Protein AF-0000000069667340 (afdb_homodimer)

Foldseek 3Di:
DPPPADWFWEKEWEAEEPVRPDIDIDIDTGHAQAQQVVVLVVVCVVDVQSDFDFDDDPRATDTQDGSNRGADVVQQWGWWKWKADPVDNPDTDTDPDGSRPHGDDHHIYMYTYTYGDDDDD/DPPPADWFWEKEWEAEEPVRPDIDIDIDTGHAQAQQVVVLVVVCVVDVQSDFDFDDDPRATDTQDGSNRGADVVQQWGWWKWKADPVDNPDTDTDPDGSRPHGDDHHIYMYTYTYGDDDDD

Sequence (242 aa):
MNQVGEKWSVQFSLWVGNSRTVERTLTLNVPANSSFYRIMEFAAGVDNRFKFEYNMRNGKPYIYSISEIQDDPENGMFWFLFKASSSGEGDLELITKSPADVMPSNKQHLIFWYKCGSWNRMNQVGEKWSVQFSLWVGNSRTVERTLTLNVPANSSFYRIMEFAAGVDNRFKFEYNMRNGKPYIYSISEIQDDPENGMFWFLFKASSSGEGDLELITKSPADVMPSNKQHLIFWYKCGSWNR

Secondary structure (DSSP, 8-state):
----S-EEEEEEEEEETTTTSEEEEEEEEEETT--HHHHHHHHHHH-GGG-EEEEEETTEEEEEEETTEE-BGGGTEEEEEEEEETTEEEEEEEE-S-GGG--PPTT-EEEEEEEE-----/----S-EEEEEEEEEETTTTSEEEEEEEEEETT--HHHHHHHHHHH-GGG-EEEEEETTEEEEEEETTEE-BGGGTEEEEEEEEETTEEEEEEEE-S-GGG--PPTT-EEEEEEEE-----

Radius of gyration: 21.34 Å; Cα contacts (8 Å, |Δi|>4): 534; chains: 2; bounding box: 33×70×56 Å

Solvent-accessible surface area (backbone atoms only — not comparable to full-atom values): 13493 Å² total; per-residue (Å²): 128,82,72,84,61,62,67,25,44,33,34,46,31,44,29,35,45,84,81,45,80,42,74,47,76,44,79,40,79,38,60,59,81,40,32,39,41,56,49,43,53,51,43,24,72,75,37,70,67,48,30,66,42,64,49,74,52,98,86,36,59,41,66,46,23,47,51,85,45,59,49,34,77,73,76,28,30,34,63,42,43,28,37,40,41,91,91,34,82,83,46,68,42,81,48,71,66,43,44,72,76,35,65,61,54,71,71,32,37,38,31,40,35,33,26,68,62,81,59,92,126,125,82,74,86,60,64,67,25,44,33,36,47,31,44,30,35,44,84,81,44,80,41,74,47,75,45,80,42,80,38,60,58,82,40,31,40,42,56,48,43,53,53,43,25,72,75,36,70,66,48,30,65,43,66,48,76,52,97,85,34,59,41,66,47,23,48,53,87,46,60,49,34,76,73,76,29,31,35,63,42,42,30,38,41,42,90,92,34,82,82,46,68,42,81,48,73,64,44,43,71,77,34,66,60,54,72,69,33,37,37,31,39,34,33,25,68,61,80,58,89,127

Structure (mmCIF, N/CA/C/O backbone):
data_AF-0000000069667340-model_v1
#
loop_
_entity.id
_entity.type
_entity.pdbx_description
1 polymer 'Uncharacterized protein'
#
loop_
_atom_site.group_PDB
_atom_site.id
_atom_site.type_symbol
_atom_site.label_atom_id
_atom_site.label_alt_id
_atom_site.label_comp_id
_atom_site.label_asym_id
_atom_site.label_entity_id
_atom_site.label_seq_id
_atom_site.pdbx_PDB_ins_code
_atom_site.Cartn_x
_atom_site.Cartn_y
_atom_site.Cartn_z
_atom_site.occupancy
_atom_site.B_iso_or_equiv
_atom_site.auth_seq_id
_atom_site.auth_comp_id
_atom_site.auth_asym_id
_atom_site.auth_atom_id
_atom_site.pdbx_PDB_model_num
ATOM 1 N N . MET A 1 1 ? -0.09 37.344 -8.023 1 32.47 1 MET A N 1
ATOM 2 C CA . MET A 1 1 ? -1.185 37.688 -7.121 1 32.47 1 MET A CA 1
ATOM 3 C C . MET A 1 1 ? -0.855 37.281 -5.688 1 32.47 1 MET A C 1
ATOM 5 O O . MET A 1 1 ? -0.606 36.094 -5.406 1 32.47 1 MET A O 1
ATOM 9 N N . ASN A 1 2 ? -0.146 38.125 -4.961 1 44.12 2 ASN A N 1
ATOM 10 C CA . ASN A 1 2 ? 0.036 37.969 -3.52 1 44.12 2 ASN A CA 1
ATOM 11 C C . ASN A 1 2 ? -1.256 37.562 -2.834 1 44.12 2 ASN A C 1
ATOM 13 O O . ASN A 1 2 ? -2.262 38.25 -2.885 1 44.12 2 ASN A O 1
ATOM 17 N N . GLN A 1 3 ? -1.704 36.312 -3.031 1 47.12 3 GLN A N 1
ATOM 18 C CA . GLN A 1 3 ? -3.012 35.938 -2.51 1 47.12 3 GLN A CA 1
ATOM 19 C C . GLN A 1 3 ? -3.221 36.469 -1.099 1 47.12 3 GLN A C 1
ATOM 21 O O . GLN A 1 3 ? -2.408 36.219 -0.205 1 47.12 3 GLN A O 1
ATOM 26 N N . VAL A 1 4 ? -3.738 37.688 -0.905 1 62.47 4 VAL A N 1
ATOM 27 C CA . VAL A 1 4 ? -4.074 38.562 0.219 1 62.47 4 VAL A CA 1
ATOM 28 C C . VAL A 1 4 ? -4.75 37.75 1.319 1 62.47 4 VAL A C 1
ATOM 30 O O . VAL A 1 4 ? -5.105 38.281 2.371 1 62.47 4 VAL A O 1
ATOM 33 N N . GLY A 1 5 ? -4.977 36.375 1.247 1 78.56 5 GLY A N 1
ATOM 34 C CA . GLY A 1 5 ? -5.688 35.688 2.314 1 78.56 5 GLY A CA 1
ATOM 35 C C . GLY A 1 5 ? -4.793 35.312 3.479 1 78.56 5 GLY A C 1
ATOM 36 O O . GLY A 1 5 ? -3.566 35.406 3.383 1 78.56 5 GLY A O 1
ATOM 37 N N . GLU A 1 6 ? -5.359 35.125 4.645 1 93.62 6 GLU A N 1
ATOM 38 C CA . GLU A 1 6 ? -4.637 34.688 5.836 1 93.62 6 GLU A CA 1
ATOM 39 C C . GLU A 1 6 ? -3.697 33.531 5.527 1 93.62 6 GLU A C 1
ATOM 41 O O . GLU A 1 6 ? -4.047 32.625 4.762 1 93.62 6 GLU A O 1
ATOM 46 N N . LYS A 1 7 ? -2.4 33.75 5.891 1 97.38 7 LYS A N 1
ATOM 47 C CA . LYS A 1 7 ? -1.424 32.688 5.742 1 97.38 7 LYS A CA 1
ATOM 48 C C . LYS A 1 7 ? -1.114 32.031 7.082 1 97.38 7 LYS A C 1
ATOM 50 O O . LYS A 1 7 ? -1.137 32.688 8.125 1 97.38 7 LYS A O 1
ATOM 55 N N . TRP A 1 8 ? -0.951 30.75 7.055 1 97.88 8 TRP A N 1
ATOM 56 C CA . TRP A 1 8 ? -0.518 29.984 8.219 1 97.88 8 TRP A CA 1
ATOM 57 C C . TRP A 1 8 ? 0.845 29.344 7.973 1 97.88 8 TRP A C 1
ATOM 59 O O . TRP A 1 8 ? 1.159 28.953 6.844 1 97.88 8 TRP A O 1
ATOM 69 N N . SER A 1 9 ? 1.634 29.297 9.062 1 97.81 9 SER A N 1
ATOM 70 C CA . SER A 1 9 ? 2.914 28.594 9.039 1 97.81 9 SER A CA 1
ATOM 71 C C . SER A 1 9 ? 2.758 27.141 9.469 1 97.81 9 SER A C 1
ATOM 73 O O . SER A 1 9 ? 2.32 26.875 10.594 1 97.81 9 SER A O 1
ATOM 75 N N . VAL A 1 10 ? 3.076 26.266 8.625 1 97.81 10 VAL A N 1
ATOM 76 C CA . VAL A 1 10 ? 2.971 24.844 8.914 1 97.81 10 VAL A CA 1
ATOM 77 C C . VAL A 1 10 ? 4.32 24.172 8.68 1 97.81 10 VAL A C 1
ATOM 79 O O . VAL A 1 10 ? 5.035 24.5 7.73 1 97.81 10 VAL A O 1
ATOM 82 N N . GLN A 1 11 ? 4.656 23.219 9.562 1 97.69 11 GLN A N 1
ATOM 83 C CA . GLN A 1 11 ? 5.867 22.438 9.375 1 97.69 11 GLN A CA 1
ATOM 84 C C . GLN A 1 11 ? 5.543 21.047 8.828 1 97.69 11 GLN A C 1
ATOM 86 O O . GLN A 1 11 ? 4.594 20.406 9.273 1 97.69 11 GLN A O 1
ATOM 91 N N . PHE A 1 12 ? 6.273 20.703 7.82 1 98.69 12 PHE A N 1
ATOM 92 C CA . PHE A 1 12 ? 6.148 19.391 7.199 1 98.69 12 PHE A CA 1
ATOM 93 C C . PHE A 1 12 ? 7.477 18.641 7.234 1 98.69 12 PHE A C 1
ATOM 95 O O . PHE A 1 12 ? 8.469 19.094 6.656 1 98.69 12 PHE A O 1
ATOM 102 N N . SER A 1 13 ? 7.48 17.438 7.941 1 98.31 13 SER A N 1
ATOM 103 C CA . SER A 1 13 ? 8.711 16.656 8.055 1 98.31 13 SER A CA 1
ATOM 104 C C . SER A 1 13 ? 8.57 15.32 7.344 1 98.31 13 SER A C 1
ATOM 106 O O . SER A 1 13 ? 7.488 14.734 7.301 1 98.31 13 SER A O 1
ATOM 108 N N . LEU A 1 14 ? 9.664 14.875 6.781 1 98.81 14 LEU A N 1
ATOM 109 C CA . LEU A 1 14 ? 9.867 13.508 6.305 1 98.81 14 LEU A CA 1
ATOM 110 C C . LEU A 1 14 ? 10.867 12.773 7.188 1 98.81 14 LEU A C 1
ATOM 112 O O . LEU A 1 14 ? 11.977 13.258 7.422 1 98.81 14 LEU A O 1
ATOM 116 N N . TRP A 1 15 ? 10.445 11.711 7.715 1 98.38 15 TRP A N 1
ATOM 117 C CA . TRP A 1 15 ? 11.328 10.82 8.445 1 98.38 15 TRP A CA 1
ATOM 118 C C . TRP A 1 15 ? 11.453 9.469 7.742 1 98.38 15 TRP A C 1
ATOM 120 O O . TRP A 1 15 ? 10.453 8.914 7.273 1 98.38 15 TRP A O 1
ATOM 130 N N . VAL A 1 16 ? 12.688 9.031 7.613 1 98.38 16 VAL A N 1
ATOM 131 C CA . VAL A 1 16 ? 12.906 7.766 6.914 1 98.38 16 VAL A CA 1
ATOM 132 C C . VAL A 1 16 ? 13.617 6.781 7.832 1 98.38 16 VAL A C 1
ATOM 134 O O . VAL A 1 16 ? 14.664 7.098 8.398 1 98.38 16 VAL A O 1
ATOM 137 N N . GLY A 1 17 ? 13.055 5.586 7.906 1 97.12 17 GLY A N 1
ATOM 138 C CA . GLY A 1 17 ? 13.656 4.523 8.695 1 97.12 17 GLY A CA 1
ATOM 139 C C . GLY A 1 17 ? 13.07 4.41 10.086 1 97.12 17 GLY A C 1
ATOM 140 O O . GLY A 1 17 ? 12.688 5.414 10.695 1 97.12 17 GLY A O 1
ATOM 141 N N . ASN A 1 18 ? 13.109 3.213 10.664 1 95.62 18 ASN A N 1
ATOM 142 C CA . ASN A 1 18 ? 12.57 2.971 11.992 1 95.62 18 ASN A CA 1
ATOM 143 C C . ASN A 1 18 ? 13.242 3.854 13.047 1 95.62 18 ASN A C 1
ATOM 145 O O . ASN A 1 18 ? 12.594 4.289 14 1 95.62 18 ASN A O 1
ATOM 149 N N . SER A 1 19 ? 14.484 4.125 12.789 1 94.81 19 SER A N 1
ATOM 150 C CA . SER A 1 19 ? 15.25 4.949 13.719 1 94.81 19 SER A CA 1
ATOM 151 C C . SER A 1 19 ? 15.406 6.375 13.195 1 94.81 19 SER A C 1
ATOM 153 O O . SER A 1 19 ? 16.266 7.121 13.656 1 94.81 19 SER A O 1
ATOM 155 N N . ARG A 1 20 ? 14.672 6.719 12.227 1 95.06 20 ARG A N 1
ATOM 156 C CA . ARG A 1 20 ? 14.711 8.055 11.648 1 95.06 20 ARG A CA 1
ATOM 157 C C . ARG A 1 20 ? 16.109 8.391 11.125 1 95.06 20 ARG A C 1
ATOM 159 O O . ARG A 1 20 ? 16.672 9.43 11.469 1 95.06 20 ARG A O 1
ATOM 166 N N . THR A 1 21 ? 16.641 7.574 10.297 1 95.94 21 THR A N 1
ATOM 167 C CA . THR A 1 21 ? 17.969 7.742 9.734 1 95.94 21 THR A CA 1
ATOM 168 C C . THR A 1 21 ? 18.062 9.039 8.93 1 95.94 21 THR A C 1
ATOM 170 O O . THR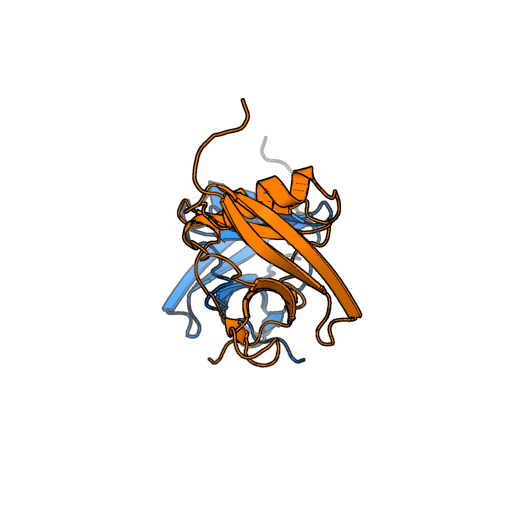 A 1 21 ? 19.125 9.656 8.852 1 95.94 21 THR A O 1
ATOM 173 N N . VAL A 1 22 ? 17.016 9.484 8.297 1 95.56 22 VAL A N 1
ATOM 174 C CA . VAL A 1 22 ? 16.906 10.742 7.566 1 95.56 22 VAL A CA 1
ATOM 175 C C . VAL A 1 22 ? 15.742 11.562 8.117 1 95.56 22 VAL A C 1
ATOM 177 O O . VAL A 1 22 ? 14.648 11.031 8.32 1 95.56 22 VAL A O 1
ATOM 180 N N . GLU A 1 23 ? 15.945 12.734 8.422 1 97.31 23 GLU A N 1
ATOM 181 C CA . GLU A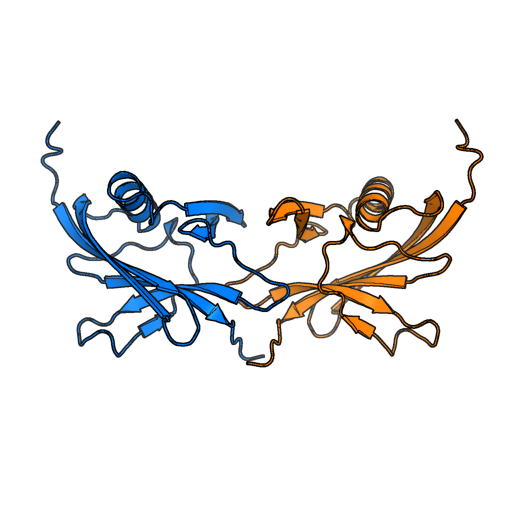 1 23 ? 14.914 13.703 8.781 1 97.31 23 GLU A CA 1
ATOM 182 C C . GLU A 1 23 ? 15.055 14.984 7.969 1 97.31 23 GLU A C 1
ATOM 184 O O . GLU A 1 23 ? 16.156 15.531 7.84 1 97.31 23 GLU A O 1
ATOM 189 N N . ARG A 1 24 ? 14.031 15.375 7.383 1 98.25 24 ARG A N 1
ATOM 190 C CA . ARG A 1 24 ? 13.953 16.625 6.648 1 98.25 24 ARG A CA 1
ATOM 191 C C . ARG A 1 24 ? 12.711 17.422 7.051 1 98.25 24 ARG A C 1
ATOM 193 O O . ARG A 1 24 ? 11.633 16.844 7.223 1 98.25 24 ARG A O 1
ATOM 200 N N . THR A 1 25 ? 12.828 18.688 7.203 1 97.94 25 THR A N 1
ATOM 201 C CA . THR A 1 25 ? 11.695 19.516 7.578 1 97.94 25 THR A CA 1
ATOM 202 C C . THR A 1 25 ? 11.633 20.766 6.699 1 97.94 25 THR A C 1
ATOM 204 O O . THR A 1 25 ? 12.664 21.375 6.398 1 97.94 25 THR A O 1
ATOM 207 N N . LEU A 1 26 ? 10.5 21.141 6.309 1 98.56 26 LEU A N 1
ATOM 208 C CA . LEU A 1 26 ? 10.195 22.422 5.691 1 98.56 26 LEU A CA 1
ATOM 209 C C . LEU A 1 26 ? 9.203 23.219 6.535 1 98.56 26 LEU A C 1
ATOM 211 O O . LEU A 1 26 ? 8.242 22.641 7.055 1 98.56 26 LEU A O 1
ATOM 215 N N . THR A 1 27 ? 9.438 24.438 6.719 1 98.25 27 THR A N 1
ATOM 216 C CA . THR A 1 27 ? 8.438 25.375 7.223 1 98.25 27 THR A CA 1
ATOM 217 C C . THR A 1 27 ? 7.809 26.156 6.082 1 98.25 27 THR A C 1
ATOM 219 O O . THR A 1 27 ? 8.516 26.812 5.312 1 98.25 27 THR A O 1
ATOM 222 N N . LEU A 1 28 ? 6.5 26.078 5.965 1 98.44 28 LEU A N 1
ATOM 223 C CA . LEU A 1 28 ? 5.816 26.656 4.816 1 98.44 28 LEU A CA 1
ATOM 224 C C . LEU A 1 28 ? 4.789 27.703 5.266 1 98.44 28 LEU A C 1
ATOM 226 O O . LEU A 1 28 ? 4.094 27.5 6.262 1 98.44 28 LEU A O 1
ATOM 230 N N . ASN A 1 29 ? 4.707 28.75 4.562 1 98 29 ASN A N 1
ATOM 231 C CA . ASN A 1 29 ? 3.609 29.703 4.68 1 98 29 ASN A CA 1
ATOM 232 C C . ASN A 1 29 ? 2.537 29.453 3.621 1 98 29 ASN A C 1
ATOM 234 O O . ASN A 1 29 ? 2.758 29.719 2.438 1 98 29 ASN A O 1
ATOM 238 N N . VAL A 1 30 ? 1.43 28.969 4.074 1 97.94 30 VAL A N 1
ATOM 239 C CA . VAL A 1 30 ? 0.403 28.516 3.148 1 97.94 30 VAL A CA 1
ATOM 240 C C . VAL A 1 30 ? -0.914 29.234 3.434 1 97.94 30 VAL A C 1
ATOM 242 O O . VAL A 1 30 ? -1.119 29.75 4.535 1 97.94 30 VAL A O 1
ATOM 245 N N . PRO A 1 31 ? -1.818 29.281 2.412 1 97.12 31 PRO A N 1
ATOM 246 C CA . PRO A 1 31 ? -3.139 29.828 2.727 1 97.12 31 PRO A CA 1
ATOM 247 C C . PRO A 1 31 ? -3.807 29.125 3.904 1 97.12 31 PRO A C 1
ATOM 249 O O . PRO A 1 31 ? -3.686 27.906 4.047 1 97.12 31 PRO A O 1
ATOM 252 N N . ALA A 1 32 ? -4.441 29.922 4.664 1 97.19 32 ALA A N 1
ATOM 253 C CA . ALA A 1 32 ? -5.203 29.344 5.773 1 97.19 32 ALA A CA 1
ATOM 254 C C . ALA A 1 32 ? -6.23 28.328 5.273 1 97.19 32 ALA A C 1
ATOM 256 O O . ALA A 1 32 ? -6.789 28.5 4.184 1 97.19 32 ALA A O 1
ATOM 257 N N . ASN A 1 33 ? -6.445 27.234 6.062 1 96.44 33 ASN A N 1
ATOM 258 C CA . ASN A 1 33 ? -7.457 26.219 5.809 1 96.44 33 ASN A CA 1
ATOM 259 C C . ASN A 1 33 ? -7.102 25.359 4.602 1 96.44 33 ASN A C 1
ATOM 261 O O . ASN A 1 33 ? -7.984 24.812 3.934 1 96.44 33 ASN A O 1
ATOM 265 N N . SER A 1 34 ? -5.832 25.375 4.246 1 97.88 34 SER A N 1
ATOM 266 C CA . SER A 1 34 ? -5.367 24.422 3.236 1 97.88 34 SER A CA 1
ATOM 267 C C . SER A 1 34 ? -5.375 23 3.77 1 97.88 34 SER A C 1
ATOM 269 O O . SER A 1 34 ? -5.031 22.766 4.93 1 97.88 34 SER A O 1
ATOM 271 N N . SER A 1 35 ? -5.793 22.016 2.896 1 98.75 35 SER A N 1
ATOM 272 C CA . SER A 1 35 ? -5.609 20.625 3.277 1 98.75 35 SER A CA 1
ATOM 273 C C . SER A 1 35 ? -4.133 20.25 3.324 1 98.75 35 SER A C 1
ATOM 275 O O . SER A 1 35 ? -3.301 20.906 2.691 1 98.75 35 SER A O 1
ATOM 277 N N . PHE A 1 36 ? -3.85 19.266 4.027 1 98.81 36 PHE A N 1
ATOM 278 C CA . PHE A 1 36 ? -2.451 18.859 4.07 1 98.81 36 PHE A CA 1
ATOM 279 C C . PHE A 1 36 ? -1.989 18.375 2.703 1 98.81 36 PHE A C 1
ATOM 281 O O . PHE A 1 36 ? -0.832 18.562 2.326 1 98.81 36 PHE A O 1
ATOM 288 N N . TYR A 1 37 ? -2.836 17.75 1.929 1 98.88 37 TYR A N 1
ATOM 289 C CA . TYR A 1 37 ? -2.486 17.359 0.569 1 98.88 37 TYR A CA 1
ATOM 290 C C . TYR A 1 37 ? -2.008 18.547 -0.24 1 98.88 37 TYR A C 1
ATOM 292 O O . TYR A 1 37 ? -1 18.469 -0.947 1 98.88 37 TYR A O 1
ATOM 300 N N . ARG A 1 38 ? -2.701 19.641 -0.133 1 98.69 38 ARG A N 1
ATOM 301 C CA . ARG A 1 38 ? -2.299 20.859 -0.831 1 98.69 38 ARG A CA 1
ATOM 302 C C . ARG A 1 38 ? -0.97 21.375 -0.298 1 98.69 38 ARG A C 1
ATOM 304 O O . ARG A 1 38 ? -0.144 21.875 -1.061 1 98.69 38 ARG A O 1
ATOM 311 N N . ILE A 1 39 ? -0.809 21.266 0.951 1 98.81 39 ILE A N 1
ATOM 312 C CA . ILE A 1 39 ? 0.446 21.688 1.561 1 98.81 39 ILE A CA 1
ATOM 313 C C . ILE A 1 39 ? 1.594 20.828 1.037 1 98.81 39 ILE A C 1
ATOM 315 O O . ILE A 1 39 ? 2.684 21.344 0.766 1 98.81 39 ILE A O 1
ATOM 319 N N . MET A 1 40 ? 1.342 19.516 0.881 1 98.94 40 MET A N 1
ATOM 320 C CA . MET A 1 40 ? 2.338 18.641 0.286 1 98.94 40 MET A CA 1
ATOM 321 C C . MET A 1 40 ? 2.695 19.094 -1.126 1 98.94 40 MET A C 1
ATOM 323 O O . MET A 1 40 ? 3.863 19.047 -1.519 1 98.94 40 MET A O 1
ATOM 327 N N . GLU A 1 41 ? 1.737 19.5 -1.878 1 98.81 41 GLU A N 1
ATOM 328 C CA . GLU A 1 41 ? 2.006 20.016 -3.217 1 98.81 41 GLU A CA 1
ATOM 329 C C . GLU A 1 41 ? 2.891 21.266 -3.164 1 98.81 41 GLU A C 1
ATOM 331 O O . GLU A 1 41 ? 3.822 21.406 -3.959 1 98.81 41 GLU A O 1
ATOM 336 N N . PHE A 1 42 ? 2.543 22.172 -2.236 1 98.5 42 PHE A N 1
ATOM 337 C CA . PHE A 1 42 ? 3.371 23.359 -2.051 1 98.5 42 PHE A CA 1
ATOM 338 C C . PHE A 1 42 ? 4.805 22.969 -1.719 1 98.5 42 PHE A C 1
ATOM 340 O O . PHE A 1 42 ? 5.75 23.484 -2.316 1 98.5 42 PHE A O 1
ATOM 347 N N . ALA A 1 43 ? 4.93 22.047 -0.814 1 98.81 43 ALA A N 1
ATOM 348 C CA . ALA A 1 43 ? 6.25 21.594 -0.378 1 98.81 43 ALA A CA 1
ATOM 349 C C . ALA A 1 43 ? 7.055 21.031 -1.548 1 98.81 43 ALA A C 1
ATOM 351 O O . ALA A 1 43 ? 8.25 21.312 -1.679 1 98.81 43 ALA A O 1
ATOM 352 N N . ALA A 1 44 ? 6.383 20.203 -2.367 1 98.75 44 ALA A N 1
ATOM 353 C CA . ALA A 1 44 ? 7.027 19.625 -3.537 1 98.75 44 ALA A CA 1
ATOM 354 C C . ALA A 1 44 ? 7.574 20.703 -4.465 1 98.75 44 ALA A C 1
ATOM 356 O O . ALA A 1 44 ? 8.594 20.5 -5.129 1 98.75 44 ALA A O 1
ATOM 357 N N . GLY A 1 45 ? 6.879 21.797 -4.527 1 98.44 45 GLY A N 1
ATOM 358 C CA . GLY A 1 45 ? 7.32 22.922 -5.352 1 98.44 45 GLY A CA 1
ATOM 359 C C . GLY A 1 45 ? 8.516 23.641 -4.773 1 98.44 45 GLY A C 1
ATOM 360 O O . GLY A 1 45 ? 9.281 24.281 -5.508 1 98.44 45 GLY A O 1
ATOM 361 N N . VAL A 1 46 ? 8.695 23.594 -3.529 1 98.44 46 VAL A N 1
ATOM 362 C CA . VAL A 1 46 ? 9.766 24.297 -2.826 1 98.44 46 VAL A CA 1
ATOM 363 C C . VAL A 1 46 ? 11.023 23.438 -2.818 1 98.44 46 VAL A C 1
ATOM 365 O O . VAL A 1 46 ? 12.133 23.953 -2.998 1 98.44 46 VAL A O 1
ATOM 368 N N . ASP A 1 47 ? 10.906 22.188 -2.627 1 98.56 47 ASP A N 1
ATOM 369 C CA . ASP A 1 47 ? 12 21.234 -2.484 1 98.56 47 ASP A CA 1
ATOM 370 C C . ASP A 1 47 ? 11.656 19.906 -3.16 1 98.56 47 ASP A C 1
ATOM 372 O O . ASP A 1 47 ? 10.711 19.219 -2.764 1 98.56 47 ASP A O 1
ATOM 376 N N . ASN A 1 48 ? 12.484 19.469 -4.086 1 98.5 48 ASN A N 1
ATOM 377 C CA . ASN A 1 48 ? 12.25 18.266 -4.879 1 98.5 48 ASN A CA 1
ATOM 378 C C . ASN A 1 48 ? 12.211 17.016 -4.004 1 98.5 48 ASN A C 1
ATOM 380 O O . ASN A 1 48 ? 11.562 16.031 -4.355 1 98.5 48 ASN A O 1
ATOM 384 N N . ARG A 1 49 ? 12.781 17.094 -2.844 1 98.5 49 ARG A N 1
ATOM 385 C CA . ARG A 1 49 ? 12.805 15.945 -1.946 1 98.5 49 ARG A CA 1
ATOM 386 C C . ARG A 1 49 ? 11.438 15.711 -1.315 1 98.5 49 ARG A C 1
ATOM 388 O O . ARG A 1 49 ? 11.195 14.664 -0.706 1 98.5 49 ARG A O 1
ATOM 395 N N . PHE A 1 50 ? 10.508 16.609 -1.492 1 98.88 50 PHE A N 1
ATOM 396 C CA . PHE A 1 50 ? 9.164 16.484 -0.948 1 98.88 50 PHE A CA 1
ATOM 397 C C . PHE A 1 50 ? 8.172 16.094 -2.041 1 98.88 50 PHE A C 1
ATOM 399 O O . PHE A 1 50 ? 6.961 16.078 -1.805 1 98.88 50 PHE A O 1
ATOM 406 N N . LYS A 1 51 ? 8.664 15.789 -3.207 1 98.88 51 LYS A N 1
ATOM 407 C CA . LYS A 1 51 ? 7.793 15.258 -4.254 1 98.88 51 LYS A CA 1
ATOM 408 C C . LYS A 1 51 ? 7.227 13.898 -3.865 1 98.88 51 LYS A C 1
ATOM 410 O O . LYS A 1 51 ? 7.918 13.086 -3.25 1 98.88 51 LYS A O 1
ATOM 415 N N . PHE A 1 52 ? 6.035 13.719 -4.273 1 98.75 52 PHE A N 1
ATOM 416 C CA . PHE A 1 52 ? 5.355 12.5 -3.854 1 98.75 52 PHE A CA 1
ATOM 417 C C . PHE A 1 52 ? 4.496 11.945 -4.98 1 98.75 52 PHE A C 1
ATOM 419 O O . PHE A 1 52 ? 4.219 12.641 -5.961 1 98.75 52 PHE A O 1
ATOM 426 N N . GLU A 1 53 ? 4.164 10.641 -4.863 1 97.94 53 GLU A N 1
ATOM 427 C CA . GLU A 1 53 ? 3.223 9.953 -5.742 1 97.94 53 GLU A CA 1
ATOM 428 C C . GLU A 1 53 ? 2.064 9.359 -4.953 1 97.94 53 GLU A C 1
ATOM 430 O O . GLU A 1 53 ? 2.223 8.992 -3.785 1 97.94 53 GLU A O 1
ATOM 435 N N . TYR A 1 54 ? 0.941 9.406 -5.582 1 96.88 54 TYR A N 1
ATOM 436 C CA . TYR A 1 54 ? -0.264 8.891 -4.941 1 96.88 54 TYR A CA 1
ATOM 437 C C . TYR A 1 54 ? -1.111 8.094 -5.93 1 96.88 54 TYR A C 1
ATOM 439 O O . TYR A 1 54 ? -0.928 8.203 -7.141 1 96.88 54 TYR A O 1
ATOM 447 N N . ASN A 1 55 ? -1.876 7.191 -5.441 1 94.5 55 ASN A N 1
ATOM 448 C CA . ASN A 1 55 ? -3.01 6.625 -6.164 1 94.5 55 ASN A CA 1
ATOM 449 C C . ASN A 1 55 ? -4.316 6.816 -5.398 1 94.5 55 ASN A C 1
ATOM 451 O O . ASN A 1 55 ? -4.301 7.172 -4.219 1 94.5 55 ASN A O 1
ATOM 455 N N . MET A 1 56 ? -5.387 6.758 -6.137 1 93.19 56 MET A N 1
ATOM 456 C CA . MET A 1 56 ? -6.684 6.969 -5.508 1 93.19 56 MET A CA 1
ATOM 457 C C . MET A 1 56 ? -7.18 5.691 -4.84 1 93.19 56 MET A C 1
ATOM 459 O O . MET A 1 56 ? -7.145 4.617 -5.441 1 93.19 56 MET A O 1
ATOM 463 N N . ARG A 1 57 ? -7.48 5.801 -3.535 1 90.62 57 ARG A N 1
ATOM 464 C CA . ARG A 1 57 ? -8.156 4.773 -2.748 1 90.62 57 ARG A CA 1
ATOM 465 C C . ARG A 1 57 ? -9.5 5.277 -2.229 1 90.62 57 ARG A C 1
ATOM 467 O O . ARG A 1 57 ? -9.555 6.254 -1.479 1 90.62 57 ARG A O 1
ATOM 474 N N . ASN A 1 58 ? -10.578 4.613 -2.693 1 87.69 58 ASN A N 1
ATOM 475 C CA . ASN A 1 58 ? -11.914 5.059 -2.316 1 87.69 58 ASN A CA 1
ATOM 476 C C . ASN A 1 58 ? -12.102 6.555 -2.551 1 87.69 58 ASN A C 1
ATOM 478 O O . ASN A 1 58 ? -12.594 7.266 -1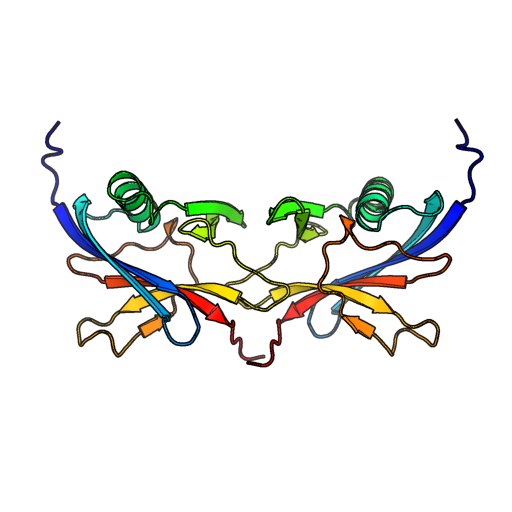.679 1 87.69 58 ASN A O 1
ATOM 482 N N . GLY A 1 59 ? -11.469 7.02 -3.637 1 91.31 59 GLY A N 1
ATOM 483 C CA . GLY A 1 59 ? -11.688 8.383 -4.078 1 91.31 59 GLY A CA 1
ATOM 484 C C . GLY A 1 59 ? -10.758 9.383 -3.414 1 91.31 59 GLY A C 1
ATOM 485 O O . GLY A 1 59 ? -10.867 10.594 -3.646 1 91.31 59 GLY A O 1
ATOM 486 N N . LYS A 1 60 ? -9.914 8.922 -2.553 1 94.88 60 LYS A N 1
ATOM 487 C CA . LYS A 1 60 ? -8.977 9.82 -1.887 1 94.88 60 LYS A CA 1
ATOM 488 C C . LYS A 1 60 ? -7.531 9.398 -2.158 1 94.88 60 LYS A C 1
ATOM 490 O O . LYS A 1 60 ? -7.25 8.219 -2.371 1 94.88 60 LYS A O 1
ATOM 495 N N . PRO A 1 61 ? -6.617 10.375 -2.092 1 97 61 PRO A N 1
ATOM 496 C CA . PRO A 1 61 ? -5.223 10.031 -2.375 1 97 61 PRO A CA 1
ATOM 497 C C . PRO A 1 61 ? -4.578 9.211 -1.261 1 97 61 PRO A C 1
ATOM 499 O O . PRO A 1 61 ? -4.668 9.578 -0.087 1 97 61 PRO A O 1
ATOM 502 N N . TYR A 1 62 ? -4.004 8.125 -1.601 1 96.25 62 TYR A N 1
ATOM 503 C CA . TYR A 1 62 ? -3.057 7.371 -0.787 1 96.25 62 TYR A CA 1
ATOM 504 C C . TYR A 1 62 ? -1.623 7.641 -1.231 1 96.25 62 TYR A C 1
ATOM 506 O O . TYR A 1 62 ? -1.276 7.426 -2.395 1 96.25 62 TYR A O 1
ATOM 514 N N . ILE A 1 63 ? -0.824 8.109 -0.324 1 98.06 63 ILE A N 1
ATOM 515 C CA . ILE A 1 63 ? 0.549 8.484 -0.649 1 98.06 63 ILE A CA 1
ATOM 516 C C . ILE A 1 63 ? 1.453 7.258 -0.549 1 98.06 63 ILE A C 1
ATOM 518 O O . ILE A 1 63 ? 1.768 6.797 0.551 1 98.06 63 ILE A O 1
ATOM 522 N N . TYR A 1 64 ? 1.945 6.758 -1.726 1 97.12 64 TYR A N 1
ATOM 523 C CA . TYR A 1 64 ? 2.715 5.52 -1.648 1 97.12 64 TYR A CA 1
ATOM 524 C C . TYR A 1 64 ? 4.199 5.789 -1.863 1 97.12 64 TYR A C 1
ATOM 526 O O . TYR A 1 64 ? 5.031 4.895 -1.684 1 97.12 64 TYR A O 1
ATOM 534 N N . SER A 1 65 ? 4.543 7.043 -2.24 1 98 65 SER A N 1
ATOM 535 C CA . SER A 1 65 ? 5.938 7.395 -2.49 1 98 65 SER A CA 1
ATOM 536 C C . SER A 1 65 ? 6.215 8.852 -2.127 1 98 65 SER A C 1
ATOM 538 O O . SER A 1 65 ? 5.441 9.742 -2.48 1 98 65 SER A O 1
ATOM 540 N N . ILE A 1 66 ? 7.172 9.07 -1.406 1 98.56 66 ILE A N 1
ATOM 541 C CA . ILE A 1 66 ? 7.727 10.398 -1.151 1 98.56 66 ILE A CA 1
ATOM 542 C C . ILE A 1 66 ? 9.242 10.367 -1.325 1 98.56 66 ILE A C 1
ATOM 544 O O . ILE A 1 66 ? 9.898 9.406 -0.914 1 98.56 66 ILE A O 1
ATOM 548 N N . SER A 1 67 ? 9.781 11.438 -1.946 1 98.25 67 SER A N 1
ATOM 549 C CA . SER A 1 67 ? 11.219 11.547 -2.146 1 98.25 67 SER A CA 1
ATOM 550 C C . SER A 1 67 ? 11.773 10.336 -2.889 1 98.25 67 SER A C 1
ATOM 552 O O . SER A 1 67 ? 12.852 9.844 -2.564 1 98.25 67 SER A O 1
ATOM 554 N N . GLU A 1 68 ? 10.906 9.75 -3.744 1 96.81 68 GLU A N 1
ATOM 555 C CA . GLU A 1 68 ? 11.258 8.625 -4.605 1 96.81 68 GLU A CA 1
ATOM 556 C C . GLU A 1 68 ? 11.391 7.332 -3.807 1 96.81 68 GLU A C 1
ATOM 558 O O . GLU A 1 68 ? 11.875 6.324 -4.32 1 96.81 68 GLU A O 1
ATOM 563 N N . ILE A 1 69 ? 11.008 7.414 -2.572 1 97.62 69 ILE A N 1
ATOM 564 C CA . ILE A 1 69 ? 10.953 6.203 -1.763 1 97.62 69 ILE A CA 1
ATOM 565 C C . ILE A 1 69 ? 9.523 5.648 -1.756 1 97.62 69 ILE A C 1
ATOM 567 O O . ILE A 1 69 ? 8.617 6.273 -1.206 1 97.62 69 ILE A O 1
ATOM 571 N N . GLN A 1 70 ? 9.297 4.527 -2.322 1 97.19 70 GLN A N 1
ATOM 572 C CA . GLN A 1 70 ? 7.992 3.883 -2.396 1 97.19 70 GLN A CA 1
ATOM 573 C C . GLN A 1 70 ? 7.75 2.992 -1.181 1 97.19 70 GLN A C 1
ATOM 575 O O . GLN A 1 70 ? 8.695 2.42 -0.626 1 97.19 70 GLN A O 1
ATOM 580 N N . ASP A 1 71 ? 6.5 2.945 -0.756 1 96 71 ASP A N 1
ATOM 581 C CA . ASP A 1 71 ? 6.188 1.921 0.236 1 96 71 ASP A CA 1
ATOM 582 C C . ASP A 1 71 ? 6.582 0.533 -0.264 1 96 71 ASP A C 1
ATOM 584 O O . ASP A 1 71 ? 6.809 0.34 -1.461 1 96 71 ASP A O 1
ATOM 588 N N . ASP A 1 72 ? 6.828 -0.355 0.663 1 91.94 72 ASP A N 1
ATOM 589 C CA . ASP A 1 72 ? 7.277 -1.723 0.42 1 91.94 72 ASP A CA 1
ATOM 590 C C . ASP A 1 72 ? 6.461 -2.723 1.232 1 91.94 72 ASP A C 1
ATOM 592 O O . ASP A 1 72 ? 6.945 -3.273 2.223 1 91.94 72 ASP A O 1
ATOM 596 N N . PRO A 1 73 ? 5.23 -3.025 0.724 1 88.88 73 PRO A N 1
ATOM 597 C CA . PRO A 1 73 ? 4.348 -3.902 1.494 1 88.88 73 PRO A CA 1
ATOM 598 C C . PRO A 1 73 ? 4.953 -5.281 1.742 1 88.88 73 PRO A C 1
ATOM 600 O O . PRO A 1 73 ? 4.672 -5.91 2.766 1 88.88 73 PRO A O 1
ATOM 603 N N . GLU A 1 74 ? 5.777 -5.762 0.842 1 84.31 74 GLU A N 1
ATOM 604 C CA . GLU A 1 74 ? 6.406 -7.066 1.014 1 84.31 74 GLU A CA 1
ATOM 605 C C . GLU A 1 74 ? 7.297 -7.094 2.252 1 84.31 74 GLU A C 1
ATOM 607 O O . GLU A 1 74 ? 7.461 -8.141 2.883 1 84.31 74 GLU A O 1
ATOM 612 N N . ASN A 1 75 ? 7.828 -5.961 2.574 1 87.25 75 ASN A N 1
ATOM 613 C CA . ASN A 1 75 ? 8.734 -5.883 3.715 1 87.25 75 ASN A CA 1
ATOM 614 C C . ASN A 1 75 ? 8.141 -5.055 4.848 1 87.25 75 ASN A C 1
ATOM 616 O O . ASN A 1 75 ? 8.836 -4.715 5.809 1 87.25 75 ASN A O 1
ATOM 620 N N . GLY A 1 76 ? 6.895 -4.66 4.688 1 91.94 76 GLY A N 1
ATOM 621 C CA . GLY A 1 76 ? 6.148 -4.016 5.758 1 91.94 76 GLY A CA 1
ATOM 622 C C . GLY A 1 76 ? 6.559 -2.574 5.984 1 91.94 76 GLY A C 1
ATOM 623 O O . GLY A 1 76 ? 6.449 -2.062 7.102 1 91.94 76 GLY A O 1
ATOM 624 N N . MET A 1 77 ? 7.199 -1.901 5.031 1 95.19 77 MET A N 1
ATOM 625 C CA . MET A 1 77 ? 7.609 -0.504 5.145 1 95.19 77 MET A CA 1
ATOM 626 C C . MET A 1 77 ? 6.605 0.415 4.457 1 95.19 77 MET A C 1
ATOM 628 O O . MET A 1 77 ? 6.258 0.198 3.295 1 95.19 77 MET A O 1
ATOM 632 N N . PHE A 1 78 ? 6.109 1.44 5.18 1 96.44 78 PHE A N 1
ATOM 633 C CA . PHE A 1 78 ? 5.07 2.328 4.672 1 96.44 78 PHE A CA 1
ATOM 634 C C . PHE A 1 78 ? 5.316 3.764 5.121 1 96.44 78 PHE A C 1
ATOM 636 O O . PHE A 1 78 ? 6.18 4.016 5.961 1 96.44 78 PHE A O 1
ATOM 643 N N . TRP A 1 79 ? 4.668 4.676 4.484 1 97.38 79 TRP A N 1
ATOM 644 C CA . TRP A 1 79 ? 4.609 6.066 4.922 1 97.38 79 TRP A CA 1
ATOM 645 C C . TRP A 1 79 ? 3.42 6.297 5.848 1 97.38 79 TRP A C 1
ATOM 647 O O . TRP A 1 79 ? 2.27 6.102 5.445 1 97.38 79 TRP A O 1
ATOM 657 N N . PHE A 1 80 ? 3.664 6.656 7.082 1 97.19 80 PHE A N 1
ATOM 658 C CA . PHE A 1 80 ? 2.629 6.957 8.062 1 97.19 80 PHE A CA 1
ATOM 659 C C . PHE A 1 80 ? 2.574 8.453 8.359 1 97.19 80 PHE A C 1
ATOM 661 O O . PHE A 1 80 ? 3.613 9.102 8.461 1 97.19 80 PHE A O 1
ATOM 668 N N . LEU A 1 81 ? 1.362 8.938 8.477 1 97.69 81 LEU A N 1
ATOM 669 C CA . LEU A 1 81 ? 1.158 10.359 8.758 1 97.69 81 LEU A CA 1
ATOM 670 C C . LEU A 1 81 ? 0.949 10.594 10.25 1 97.69 81 LEU A C 1
ATOM 672 O O . LEU A 1 81 ? 0.158 9.891 10.883 1 97.69 81 LEU A O 1
ATOM 676 N N . PHE A 1 82 ? 1.765 11.531 10.766 1 97.25 82 PHE A N 1
ATOM 677 C CA . PHE A 1 82 ? 1.644 11.906 12.164 1 97.25 82 PHE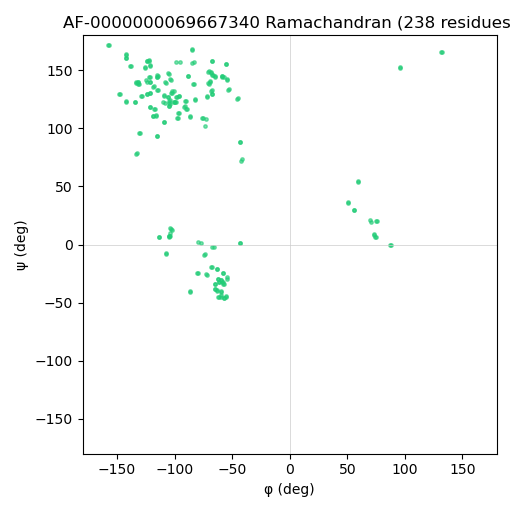 A CA 1
ATOM 678 C C . PHE A 1 82 ? 1.449 13.406 12.312 1 97.25 82 PHE A C 1
ATOM 680 O O . PHE A 1 82 ? 1.875 14.18 11.453 1 97.25 82 PHE A O 1
ATOM 687 N N . LYS A 1 83 ? 0.81 13.695 13.344 1 97 83 LYS A N 1
ATOM 688 C CA . LYS A 1 83 ? 0.792 15.07 13.852 1 97 83 LYS A CA 1
ATOM 689 C C . LYS A 1 83 ? 1.603 15.188 15.141 1 97 83 LYS A C 1
ATOM 691 O O . LYS A 1 83 ? 1.466 14.359 16.047 1 97 83 LYS A O 1
ATOM 696 N N . ALA A 1 84 ? 2.51 16.125 15.172 1 95.06 84 ALA A N 1
ATOM 697 C CA . ALA A 1 84 ? 3.27 16.375 16.391 1 95.06 84 ALA A CA 1
ATOM 698 C C . ALA A 1 84 ? 2.49 17.281 17.344 1 95.06 84 ALA A C 1
ATOM 700 O O . ALA A 1 84 ? 1.798 18.203 16.906 1 95.06 84 ALA A O 1
ATOM 701 N N . SER A 1 85 ? 2.578 16.875 18.609 1 85.88 85 SER A N 1
ATOM 702 C CA . SER A 1 85 ? 1.918 17.719 19.609 1 85.88 85 SER A CA 1
ATOM 703 C C . SER A 1 85 ? 2.65 19.047 19.797 1 85.88 85 SER A C 1
ATOM 705 O O . SER A 1 85 ? 3.824 19.156 19.438 1 85.88 85 SER A O 1
ATOM 707 N N . SER A 1 86 ? 1.9 19.969 20.109 1 73.94 86 SER A N 1
ATOM 708 C CA . SER A 1 86 ? 2.461 21.297 20.375 1 73.94 86 SER A CA 1
ATOM 709 C C . SER A 1 86 ? 3.547 21.234 21.438 1 73.94 86 SER A C 1
ATOM 711 O O . SER A 1 86 ? 4.457 22.062 21.453 1 73.94 86 SER A O 1
ATOM 713 N N . SER A 1 87 ? 3.457 20.281 22.312 1 65.88 87 SER A N 1
ATOM 714 C CA . SER A 1 87 ? 4.379 20.203 23.453 1 65.88 87 SER A CA 1
ATOM 715 C C . SER A 1 87 ? 5.723 19.609 23.031 1 65.88 87 SER A C 1
ATOM 717 O O . SER A 1 87 ? 6.66 19.562 23.828 1 65.88 87 SER A O 1
ATOM 719 N N . GLY A 1 88 ? 5.836 19.344 21.859 1 60.66 88 GLY A N 1
ATOM 720 C CA . GLY A 1 88 ? 7.105 18.844 21.359 1 60.66 88 GLY A CA 1
ATOM 721 C C . GLY A 1 88 ? 6.961 17.594 20.5 1 60.66 88 GLY A C 1
ATOM 722 O O . GLY A 1 88 ? 5.855 17.078 20.328 1 60.66 88 GLY A O 1
ATOM 723 N N . GLU A 1 89 ? 8.023 17.25 19.766 1 58.22 89 GLU A N 1
ATOM 724 C CA . GLU A 1 89 ? 8.102 16.156 18.797 1 58.22 89 GLU A CA 1
ATOM 725 C C . GLU A 1 89 ? 8 14.797 19.484 1 58.22 89 GLU A C 1
ATOM 727 O O . GLU A 1 89 ? 7.836 13.766 18.828 1 58.22 89 GLU A O 1
ATOM 732 N N . GLY A 1 90 ? 7.922 14.898 20.719 1 66.25 90 GLY A N 1
ATOM 733 C CA . GLY A 1 90 ? 7.949 13.641 21.438 1 66.25 90 GLY A CA 1
ATOM 734 C C . GLY A 1 90 ? 6.613 12.922 21.438 1 66.25 90 GLY A C 1
ATOM 735 O O . GLY A 1 90 ? 6.566 11.688 21.469 1 66.25 90 GLY A O 1
ATOM 736 N N . ASP A 1 91 ? 5.609 13.75 21.266 1 88.06 91 ASP A N 1
ATOM 737 C CA . ASP A 1 91 ? 4.289 13.133 21.281 1 88.06 91 ASP A CA 1
ATOM 738 C C . ASP A 1 91 ? 3.668 13.125 19.875 1 88.06 91 ASP A C 1
ATOM 740 O O . ASP A 1 91 ? 3.34 14.18 19.344 1 88.06 91 ASP A O 1
ATOM 744 N N . LEU A 1 92 ? 3.668 11.984 19.297 1 94 92 LEU A N 1
ATOM 745 C CA . LEU A 1 92 ? 3.148 11.828 17.938 1 94 92 LEU A CA 1
ATOM 746 C C . LEU A 1 92 ? 1.765 11.188 17.953 1 94 92 LEU A C 1
ATOM 748 O O . LEU A 1 92 ? 1.525 10.234 18.719 1 94 92 LEU A O 1
ATOM 752 N N . GLU A 1 93 ? 0.879 11.828 17.234 1 95.19 93 GLU A N 1
ATOM 753 C CA . GLU A 1 93 ? -0.438 11.242 17 1 95.19 93 GLU A CA 1
ATOM 754 C C . GLU A 1 93 ? -0.556 10.695 15.578 1 95.19 93 GLU A C 1
ATOM 756 O O . GLU A 1 93 ? -0.399 11.445 14.602 1 95.19 93 GLU A O 1
ATOM 761 N N . LEU A 1 94 ? -0.795 9.367 15.508 1 94.94 94 LEU A N 1
ATOM 762 C CA . LEU A 1 94 ? -0.991 8.742 14.203 1 94.94 94 LEU A CA 1
ATOM 763 C C . LEU A 1 94 ? -2.287 9.227 13.555 1 94.94 94 LEU A C 1
ATOM 765 O O . LEU A 1 94 ? -3.33 9.273 14.211 1 94.94 94 LEU A O 1
ATOM 769 N N . ILE A 1 95 ? -2.191 9.656 12.328 1 96.12 95 ILE A N 1
ATOM 770 C CA . ILE A 1 95 ? -3.354 10.047 11.539 1 96.12 95 ILE A CA 1
ATOM 771 C C . ILE A 1 95 ? -3.664 8.969 10.508 1 96.12 95 ILE A C 1
ATOM 773 O O . ILE A 1 95 ? -2.818 8.633 9.672 1 96.12 95 ILE A O 1
ATOM 777 N N . THR A 1 96 ? -4.859 8.398 10.531 1 94.81 96 THR A N 1
ATOM 778 C CA . THR A 1 96 ? -5.219 7.316 9.625 1 94.81 96 THR A CA 1
ATOM 779 C C . THR A 1 96 ? -6.133 7.824 8.508 1 94.81 96 THR A C 1
ATOM 781 O O . THR A 1 96 ? -6.719 7.027 7.773 1 94.81 96 THR A O 1
ATOM 784 N N . LYS A 1 97 ? -6.285 9.102 8.391 1 95.31 97 LYS A N 1
ATOM 785 C CA . LYS A 1 97 ? -7.047 9.695 7.301 1 95.31 97 LYS A CA 1
ATOM 786 C C . LYS A 1 97 ? -6.133 10.109 6.152 1 95.31 97 LYS A C 1
ATOM 788 O O . LYS A 1 97 ? -4.934 10.328 6.355 1 95.31 97 LYS A O 1
ATOM 793 N N . SER A 1 98 ? -6.73 10.211 4.957 1 97.12 98 SER A N 1
ATOM 794 C CA . SER A 1 98 ? -6.016 10.758 3.807 1 97.12 98 SER A CA 1
ATOM 795 C C . SER A 1 98 ? -5.539 12.18 4.078 1 97.12 98 SER A C 1
ATOM 797 O O . SER A 1 98 ? -6.254 12.977 4.691 1 97.12 98 SER A O 1
ATOM 799 N N . PRO A 1 99 ? -4.363 12.539 3.529 1 98.5 99 PRO A N 1
ATOM 800 C CA . PRO A 1 99 ? -3.912 13.922 3.688 1 98.5 99 PRO A CA 1
ATOM 801 C C . PRO A 1 99 ? -4.906 14.938 3.129 1 98.5 99 PRO A C 1
ATOM 803 O O . PRO A 1 99 ? -4.918 16.094 3.555 1 98.5 99 PRO A O 1
ATOM 806 N N . ALA A 1 100 ? -5.719 14.547 2.195 1 98.19 100 ALA A N 1
ATOM 807 C CA . ALA A 1 100 ? -6.727 15.438 1.624 1 98.19 100 ALA A CA 1
ATOM 808 C C . ALA A 1 100 ? -7.801 15.773 2.652 1 98.19 100 ALA A C 1
ATOM 810 O O . ALA A 1 100 ? -8.531 16.766 2.494 1 98.19 100 ALA A O 1
ATOM 811 N N . ASP A 1 101 ? -7.91 14.977 3.693 1 97.94 101 ASP A N 1
ATOM 812 C CA . ASP A 1 101 ? -8.93 15.188 4.715 1 97.94 101 ASP A CA 1
ATOM 813 C C . ASP A 1 101 ? -8.328 15.766 5.992 1 97.94 101 ASP A C 1
ATOM 815 O O . ASP A 1 101 ? -8.992 15.836 7.023 1 97.94 101 ASP A O 1
ATOM 819 N N . VAL A 1 102 ? -7.086 16.109 5.953 1 98.38 102 VAL A N 1
ATOM 820 C CA . VAL A 1 102 ? -6.387 16.688 7.098 1 98.38 102 VAL A CA 1
ATOM 821 C C . VAL A 1 102 ? -6.203 18.188 6.883 1 98.38 102 VAL A C 1
ATOM 823 O O . VAL A 1 102 ? -5.648 18.609 5.867 1 98.38 102 VAL A O 1
ATOM 826 N N . MET A 1 103 ? -6.691 19 7.832 1 98.25 103 MET A N 1
ATOM 827 C CA . MET A 1 103 ? -6.574 20.453 7.797 1 98.25 103 MET A CA 1
ATOM 828 C C . MET A 1 103 ? -5.711 20.953 8.953 1 98.25 103 MET A C 1
ATOM 830 O O . MET A 1 103 ? -6.219 21.219 10.039 1 98.25 103 MET A O 1
ATOM 834 N N . PRO A 1 104 ? -4.434 21.125 8.711 1 97.75 104 PRO A N 1
ATOM 835 C CA . PRO A 1 104 ? -3.572 21.578 9.805 1 97.75 104 PRO A CA 1
ATOM 836 C C . PRO A 1 104 ? -3.887 23 10.25 1 97.75 104 PRO A C 1
ATOM 838 O O . PRO A 1 104 ? -4.281 23.844 9.43 1 97.75 104 PRO A O 1
ATOM 841 N N . SER A 1 105 ? -3.734 23.25 11.492 1 96.62 105 SER A N 1
ATOM 842 C CA . SER A 1 105 ? -3.838 24.594 12.047 1 96.62 105 SER A CA 1
ATOM 843 C C . SER A 1 105 ? -2.518 25.344 11.922 1 96.62 105 SER A C 1
ATOM 845 O O . SER A 1 105 ? -1.501 24.766 11.531 1 96.62 105 SER A O 1
ATOM 847 N N . ASN A 1 106 ? -2.623 26.625 12.164 1 96.62 106 ASN A N 1
ATOM 848 C CA . ASN A 1 106 ? -1.405 27.422 12.203 1 96.62 106 ASN A CA 1
ATOM 849 C C . ASN A 1 106 ? -0.375 26.828 13.164 1 96.62 106 ASN A C 1
ATOM 851 O O . ASN A 1 106 ? -0.722 26.391 14.258 1 96.62 106 ASN A O 1
ATOM 855 N N . LYS A 1 107 ? 0.904 26.719 12.734 1 95.62 107 LYS A N 1
ATOM 856 C CA . LYS A 1 107 ? 2.074 26.281 13.492 1 95.62 107 LYS A CA 1
ATOM 857 C C . LYS A 1 107 ? 2.053 24.766 13.703 1 95.62 107 LYS A C 1
ATOM 859 O O . LYS A 1 107 ? 2.877 24.234 14.445 1 95.62 107 LYS A O 1
ATOM 864 N N . GLN A 1 108 ? 1.088 24.094 13.07 1 96.5 108 GLN A N 1
ATOM 865 C CA . GLN A 1 108 ? 1.032 22.641 13.219 1 96.5 108 GLN A CA 1
ATOM 866 C C . GLN A 1 108 ? 2.223 21.969 12.539 1 96.5 108 GLN A C 1
ATOM 868 O O . GLN A 1 108 ? 2.697 22.453 11.5 1 96.5 108 GLN A O 1
ATOM 873 N N . HIS A 1 109 ? 2.639 20.859 13.133 1 97.69 109 HIS A N 1
ATOM 874 C CA . HIS A 1 109 ? 3.721 20.047 12.586 1 97.69 109 HIS A CA 1
ATOM 875 C C . HIS A 1 109 ? 3.221 18.656 12.188 1 97.69 109 HIS A C 1
ATOM 877 O O . HIS A 1 109 ? 2.783 17.875 13.039 1 97.69 109 HIS A O 1
ATOM 883 N N . LEU A 1 110 ? 3.217 18.422 10.867 1 98.19 110 LEU A N 1
ATOM 884 C CA . LEU A 1 110 ? 2.85 17.109 10.344 1 98.19 110 LEU A CA 1
ATOM 885 C C . LEU A 1 110 ? 4.086 16.359 9.859 1 98.19 110 LEU A C 1
ATOM 887 O O . LEU A 1 110 ? 5.031 16.969 9.352 1 98.19 110 LEU A O 1
ATOM 891 N N . ILE A 1 111 ? 4.039 15.016 10.008 1 98.12 111 ILE A N 1
ATOM 892 C CA . ILE A 1 111 ? 5.191 14.172 9.703 1 98.12 111 ILE A CA 1
ATOM 893 C C . ILE A 1 111 ? 4.746 12.969 8.883 1 98.12 111 ILE A C 1
ATOM 895 O O . ILE A 1 111 ? 3.848 12.227 9.289 1 98.12 111 ILE A O 1
ATOM 899 N N . PHE A 1 112 ? 5.32 12.812 7.742 1 98.62 112 PHE A N 1
ATOM 900 C CA . PHE A 1 112 ? 5.324 11.492 7.125 1 98.62 112 PHE A CA 1
ATOM 901 C C . PHE A 1 112 ? 6.559 10.703 7.547 1 98.62 112 PHE A C 1
ATOM 903 O O . PHE A 1 112 ? 7.688 11.164 7.355 1 98.62 112 PHE A O 1
ATOM 910 N N . TRP A 1 113 ? 6.316 9.562 8.109 1 97.94 113 TRP A N 1
ATOM 911 C CA . TRP A 1 113 ? 7.379 8.688 8.594 1 97.94 113 TRP A CA 1
ATOM 912 C C . TRP A 1 113 ? 7.363 7.352 7.863 1 97.94 113 TRP A C 1
ATOM 914 O O . TRP A 1 113 ? 6.383 6.609 7.934 1 97.94 113 TRP A O 1
ATOM 924 N N . TYR A 1 114 ? 8.406 7.121 7.027 1 98.12 114 TYR A N 1
ATOM 925 C CA . TYR A 1 114 ? 8.602 5.824 6.387 1 98.12 114 TYR A CA 1
ATOM 926 C C . TYR A 1 114 ? 9.164 4.809 7.379 1 98.12 114 TYR A C 1
ATOM 928 O O . TYR A 1 114 ? 10.328 4.883 7.766 1 98.12 114 TYR A O 1
ATOM 936 N N . LYS A 1 115 ? 8.328 3.861 7.766 1 96.56 115 LYS A N 1
ATOM 937 C CA . LYS A 1 115 ? 8.719 2.91 8.805 1 96.56 115 LYS A CA 1
ATOM 938 C C . LYS A 1 115 ? 7.898 1.626 8.703 1 96.56 115 LYS A C 1
ATOM 940 O O . LYS A 1 115 ? 6.984 1.528 7.883 1 96.56 115 LYS A O 1
ATOM 945 N N . CYS A 1 116 ? 8.359 0.619 9.562 1 95.38 116 CYS A N 1
ATOM 946 C CA . CYS A 1 116 ? 7.637 -0.648 9.602 1 95.38 116 CYS A CA 1
ATOM 947 C C . CYS A 1 116 ? 6.258 -0.47 10.227 1 95.38 116 CYS A C 1
ATOM 949 O O . CYS A 1 116 ? 6.117 0.212 11.242 1 95.38 116 CYS A O 1
ATOM 951 N N . GLY A 1 117 ? 5.277 -1.034 9.523 1 91.75 117 GLY A N 1
ATOM 952 C CA . GLY A 1 117 ? 3.934 -1.011 10.07 1 91.75 117 GLY A CA 1
ATOM 953 C C . GLY A 1 117 ? 3.764 -1.917 11.281 1 91.75 117 GLY A C 1
ATOM 954 O O . GLY A 1 117 ? 4.406 -2.967 11.367 1 91.75 117 GLY A O 1
ATOM 955 N N . SER A 1 118 ? 3.062 -1.434 12.273 1 85.12 118 SER A N 1
ATOM 956 C CA . SER A 1 118 ? 2.674 -2.232 13.43 1 85.12 118 SER A CA 1
ATOM 957 C C . SER A 1 118 ? 1.182 -2.105 13.711 1 85.12 118 SER A C 1
ATOM 959 O O . SER A 1 118 ? 0.722 -1.067 14.195 1 85.12 118 SER A O 1
ATOM 961 N N . TRP A 1 119 ? 0.464 -3.037 13.219 1 81.06 119 TRP A N 1
ATOM 962 C CA . TRP A 1 119 ? -0.98 -2.99 13.43 1 81.06 119 TRP A CA 1
ATOM 963 C C . TRP A 1 119 ? -1.418 -4.023 14.461 1 81.06 119 TRP A C 1
ATOM 965 O O . TRP A 1 119 ? -0.779 -5.066 14.609 1 81.06 119 TRP A O 1
ATOM 975 N N . ASN A 1 120 ? -2.15 -3.645 15.516 1 65.31 120 ASN A N 1
ATOM 976 C CA . ASN A 1 120 ? -2.648 -4.562 16.531 1 65.31 120 ASN A CA 1
ATOM 977 C C . ASN A 1 120 ? -3.811 -5.402 16.016 1 65.31 120 ASN A C 1
ATOM 979 O O . ASN A 1 120 ? -4.773 -4.863 15.469 1 65.31 120 ASN A O 1
ATOM 983 N N . ARG A 1 121 ? -3.496 -6.633 15.688 1 55.12 121 ARG A N 1
ATOM 984 C CA . ARG A 1 121 ? -4.609 -7.523 15.375 1 55.12 121 ARG A CA 1
ATOM 985 C C . ARG A 1 121 ? -5.098 -8.25 16.625 1 55.12 121 ARG A C 1
ATOM 987 O O . ARG A 1 121 ? -4.312 -8.523 17.531 1 55.12 121 ARG A O 1
ATOM 994 N N . MET B 1 1 ? -7.164 -19.453 -32.406 1 33.47 1 MET B N 1
ATOM 995 C CA . MET B 1 1 ? -5.93 -20.234 -32.438 1 33.47 1 MET B CA 1
ATOM 996 C C . MET B 1 1 ? -5.762 -21.062 -31.188 1 33.47 1 MET B C 1
ATOM 998 O O . MET B 1 1 ? -5.75 -20.516 -30.078 1 33.47 1 MET B O 1
ATOM 1002 N N . ASN B 1 2 ? -6.305 -22.266 -31.156 1 44.59 2 ASN B N 1
ATOM 1003 C CA . ASN B 1 2 ? -6.004 -23.234 -30.109 1 44.59 2 ASN B CA 1
ATOM 1004 C C . ASN B 1 2 ? -4.52 -23.25 -29.766 1 44.59 2 ASN B C 1
ATOM 1006 O O . ASN B 1 2 ? -3.674 -23.516 -30.625 1 44.59 2 ASN B O 1
ATOM 1010 N N . GLN B 1 3 ? -4.02 -22.219 -29.062 1 47.78 3 GLN B N 1
ATOM 1011 C CA . GLN B 1 3 ? -2.578 -22.156 -28.844 1 47.78 3 GLN B CA 1
ATOM 1012 C C . GLN B 1 3 ? -2.006 -23.516 -28.469 1 47.78 3 GLN B C 1
ATOM 1014 O O . GLN B 1 3 ? -2.449 -24.141 -27.5 1 47.78 3 GLN B O 1
ATOM 1019 N N . VAL B 1 4 ? -1.611 -24.375 -29.422 1 62.72 4 VAL B N 1
ATOM 1020 C CA . VAL B 1 4 ? -1.052 -25.719 -29.5 1 62.72 4 VAL B CA 1
ATOM 1021 C C . VAL B 1 4 ? 0.045 -25.891 -28.453 1 62.72 4 VAL B C 1
ATOM 1023 O O . VAL B 1 4 ? 0.625 -26.969 -28.312 1 62.72 4 VAL B O 1
ATOM 1026 N N . GLY B 1 5 ? 0.423 -24.891 -27.547 1 78.94 5 GLY B N 1
ATOM 1027 C CA . GLY B 1 5 ? 1.516 -25.109 -26.625 1 78.94 5 GLY B CA 1
ATOM 1028 C C . GLY B 1 5 ? 1.082 -25.828 -25.359 1 78.94 5 GLY B C 1
ATOM 1029 O O . GLY B 1 5 ? -0.114 -25.984 -25.109 1 78.94 5 GLY B O 1
ATOM 1030 N N . GLU B 1 6 ? 1.994 -26.5 -24.688 1 93.81 6 GLU B N 1
ATOM 1031 C CA . GLU B 1 6 ? 1.732 -27.188 -23.422 1 93.81 6 GLU B CA 1
ATOM 1032 C C . GLU B 1 6 ? 0.91 -26.312 -22.484 1 93.81 6 GLU B C 1
ATOM 1034 O O . GLU B 1 6 ? 1.136 -25.094 -22.391 1 93.81 6 GLU B O 1
ATOM 1039 N N . LYS B 1 7 ? -0.219 -26.906 -22.031 1 97.38 7 LYS B N 1
ATOM 1040 C CA . LYS B 1 7 ? -1.038 -26.203 -21.047 1 97.38 7 LYS B CA 1
ATOM 1041 C C . LYS B 1 7 ? -0.831 -26.797 -19.656 1 97.38 7 LYS B C 1
ATOM 1043 O O . LYS B 1 7 ? -0.58 -27.984 -19.5 1 97.38 7 LYS B O 1
ATOM 1048 N N . TRP B 1 8 ? -0.817 -25.938 -18.688 1 97.88 8 TRP B N 1
ATOM 1049 C CA . TRP B 1 8 ? -0.764 -26.328 -17.281 1 97.88 8 TRP B CA 1
ATOM 1050 C C . TRP B 1 8 ? -2.035 -25.922 -16.562 1 97.88 8 TRP B C 1
ATOM 1052 O O . TRP B 1 8 ? -2.621 -24.875 -16.859 1 97.88 8 TRP B O 1
ATOM 1062 N N . SER B 1 9 ? -2.434 -26.797 -15.609 1 97.88 9 SER B N 1
ATOM 1063 C CA . SER B 1 9 ? -3.551 -26.484 -14.727 1 97.88 9 SER B CA 1
ATOM 1064 C C . SER B 1 9 ? -3.07 -25.812 -13.445 1 97.88 9 SER B C 1
ATOM 1066 O O . SER B 1 9 ? -2.283 -26.391 -12.695 1 97.88 9 SER B O 1
ATOM 1068 N N . VAL B 1 10 ? -3.498 -24.641 -13.227 1 97.81 10 VAL B N 1
ATOM 1069 C CA . VAL B 1 10 ? -3.109 -23.891 -12.039 1 97.81 10 VAL B CA 1
ATOM 1070 C C . VAL B 1 10 ? -4.359 -23.453 -11.273 1 97.81 10 VAL B C 1
ATOM 1072 O O . VAL B 1 10 ? -5.367 -23.078 -11.883 1 97.81 10 VAL B O 1
ATOM 1075 N N . GLN B 1 11 ? -4.277 -23.531 -9.953 1 97.75 11 GLN B N 1
ATOM 1076 C CA . GLN B 1 11 ? -5.367 -23.031 -9.117 1 97.75 11 GLN B CA 1
ATOM 1077 C C . GLN B 1 11 ? -5.035 -21.656 -8.547 1 97.75 11 GLN B C 1
ATOM 1079 O O . GLN B 1 11 ? -3.912 -21.422 -8.094 1 97.75 11 GLN B O 1
ATOM 1084 N N . PHE B 1 12 ? -5.984 -20.781 -8.68 1 98.69 12 PHE B N 1
ATOM 1085 C CA . PHE B 1 12 ? -5.875 -19.422 -8.133 1 98.69 12 PHE B CA 1
ATOM 1086 C C . PHE B 1 12 ? -7.012 -19.141 -7.16 1 98.69 12 PHE B C 1
ATOM 1088 O O . PHE B 1 12 ? -8.18 -19.156 -7.543 1 98.69 12 PHE B O 1
ATOM 1095 N N . SER B 1 13 ? -6.629 -18.859 -5.844 1 98.31 13 SER B N 1
ATOM 1096 C CA . SER B 1 13 ? -7.637 -18.594 -4.824 1 98.31 13 SER B CA 1
ATOM 1097 C C . SER B 1 13 ? -7.543 -17.156 -4.316 1 98.31 13 SER B C 1
ATOM 1099 O O . SER B 1 13 ? -6.453 -16.594 -4.246 1 98.31 13 SER B O 1
ATOM 1101 N N . LEU B 1 14 ? -8.672 -16.594 -4.008 1 98.81 14 LEU B N 1
ATOM 1102 C CA . LEU B 1 14 ? -8.828 -15.375 -3.236 1 98.81 14 LEU B CA 1
ATOM 1103 C C . LEU B 1 14 ? -9.391 -15.664 -1.853 1 98.81 14 LEU B C 1
ATOM 1105 O O . LEU B 1 14 ? -10.43 -16.328 -1.728 1 98.81 14 LEU B O 1
ATOM 1109 N N . TRP B 1 15 ? -8.68 -15.281 -0.888 1 98.38 15 TRP B N 1
ATOM 1110 C CA . TRP B 1 15 ? -9.164 -15.344 0.487 1 98.38 15 TRP B CA 1
ATOM 1111 C C . TRP B 1 15 ? -9.312 -13.945 1.078 1 98.38 15 TRP B C 1
ATOM 1113 O O . TRP B 1 15 ? -8.438 -13.094 0.897 1 98.38 15 TRP B O 1
ATOM 1123 N N . VAL B 1 16 ? -10.453 -13.719 1.701 1 98.38 16 VAL B N 1
ATOM 1124 C CA . VAL B 1 16 ? -10.695 -12.391 2.264 1 98.38 16 VAL B CA 1
ATOM 1125 C C . VAL B 1 16 ? -10.945 -12.508 3.766 1 98.38 16 VAL B C 1
ATOM 1127 O O . VAL B 1 16 ? -11.805 -13.289 4.199 1 98.38 16 VAL B O 1
ATOM 1130 N N . GLY B 1 17 ? -10.227 -11.68 4.52 1 97.12 17 GLY B N 1
ATOM 1131 C CA . GLY B 1 17 ? -10.406 -11.625 5.965 1 97.12 17 GLY B CA 1
ATOM 1132 C C . GLY B 1 17 ? -9.414 -12.492 6.719 1 97.12 17 GLY B C 1
ATOM 1133 O O . GLY B 1 17 ? -9.008 -13.547 6.238 1 97.12 17 GLY B O 1
ATOM 1134 N N . ASN B 1 18 ? -9.109 -12.109 7.941 1 95.69 18 ASN B N 1
ATOM 1135 C CA . ASN B 1 18 ? -8.156 -12.844 8.766 1 95.69 18 ASN B CA 1
ATOM 1136 C C . ASN B 1 18 ? -8.594 -14.289 8.961 1 95.69 18 ASN B C 1
ATOM 1138 O O . ASN B 1 18 ? -7.75 -15.195 9.031 1 95.69 18 ASN B O 1
ATOM 1142 N N . SER B 1 19 ? -9.883 -14.461 8.992 1 94.88 19 SER B N 1
ATOM 1143 C CA . SER B 1 19 ? -10.438 -15.797 9.195 1 94.88 19 SER B CA 1
ATOM 1144 C C . SER B 1 19 ? -10.938 -16.391 7.879 1 94.88 19 SER B C 1
ATOM 1146 O O . SER B 1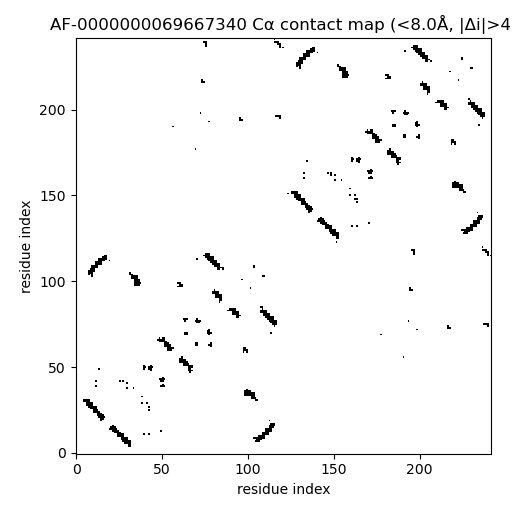 19 ? -11.711 -17.344 7.883 1 94.88 19 SER B O 1
ATOM 1148 N N . ARG B 1 20 ? -10.602 -15.812 6.809 1 95.12 20 ARG B N 1
ATOM 1149 C CA . ARG B 1 20 ? -11 -16.281 5.488 1 95.12 20 ARG B CA 1
ATOM 1150 C C . ARG B 1 20 ? -12.523 -16.312 5.359 1 95.12 20 ARG B C 1
ATOM 1152 O O . ARG B 1 20 ? -13.094 -17.344 4.977 1 95.12 20 ARG B O 1
ATOM 1159 N N . THR B 1 21 ? -13.156 -15.25 5.602 1 95.94 21 THR B N 1
ATOM 1160 C CA . THR B 1 21 ? -14.609 -15.133 5.543 1 95.94 21 THR B CA 1
ATOM 1161 C C . THR B 1 21 ? -15.117 -15.422 4.133 1 95.94 21 THR B C 1
ATOM 1163 O O . THR B 1 21 ? -16.234 -15.93 3.963 1 95.94 21 THR B O 1
ATOM 1166 N N . VAL B 1 22 ? -14.383 -15.109 3.104 1 95.44 22 VAL B N 1
ATOM 1167 C CA . VAL B 1 22 ? -14.68 -15.406 1.706 1 95.44 22 VAL B CA 1
ATOM 1168 C C . VAL B 1 22 ? -13.531 -16.188 1.086 1 95.44 22 VAL B C 1
ATOM 1170 O O . VAL B 1 22 ? -12.359 -15.844 1.265 1 95.44 22 VAL B O 1
ATOM 1173 N N . GLU B 1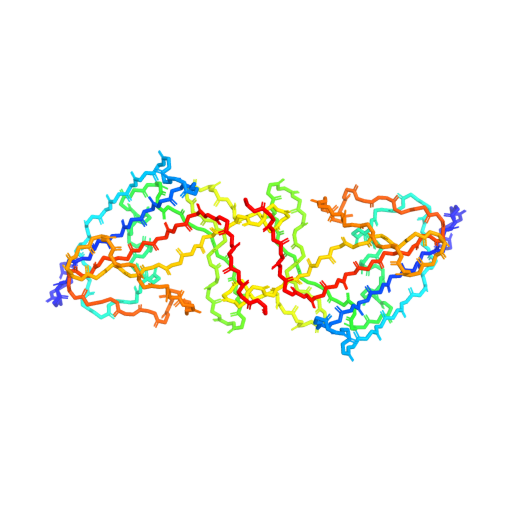 23 ? -13.805 -17.219 0.479 1 97.25 23 GLU B N 1
ATOM 1174 C CA . GLU B 1 23 ? -12.859 -18 -0.322 1 97.25 23 GLU B CA 1
ATOM 1175 C C . GLU B 1 23 ? -13.422 -18.281 -1.715 1 97.25 23 GLU B C 1
ATOM 1177 O O . GLU B 1 23 ? -14.57 -18.703 -1.855 1 97.25 23 GLU B O 1
ATOM 1182 N N . ARG B 1 24 ? -12.664 -17.969 -2.66 1 98.25 24 ARG B N 1
ATOM 1183 C CA . ARG B 1 24 ? -12.992 -18.266 -4.051 1 98.25 24 ARG B CA 1
ATOM 1184 C C . ARG B 1 24 ? -11.812 -18.906 -4.77 1 98.25 24 ARG B C 1
ATOM 1186 O O . ARG B 1 24 ? -10.664 -18.5 -4.582 1 98.25 24 ARG B O 1
ATOM 1193 N N . THR B 1 25 ? -12.055 -19.891 -5.562 1 97.94 25 THR B N 1
ATOM 1194 C CA . THR B 1 25 ? -10.992 -20.562 -6.297 1 97.94 25 THR B CA 1
ATOM 1195 C C . THR B 1 25 ? -11.375 -20.75 -7.762 1 97.94 25 THR B C 1
ATOM 1197 O O . THR B 1 25 ? -12.516 -21.078 -8.07 1 97.94 25 THR B O 1
ATOM 1200 N N . LEU B 1 26 ? -10.492 -20.547 -8.617 1 98.56 26 LEU B N 1
ATOM 1201 C CA . LEU B 1 26 ? -10.578 -20.922 -10.023 1 98.56 26 LEU B CA 1
ATOM 1202 C C . LEU B 1 26 ? -9.484 -21.922 -10.391 1 98.56 26 LEU B C 1
ATOM 1204 O O . LEU B 1 26 ? -8.344 -21.781 -9.953 1 98.56 26 LEU B O 1
ATOM 1208 N N . THR B 1 27 ? -9.828 -22.906 -11.117 1 98.31 27 THR B N 1
ATOM 1209 C CA . THR B 1 27 ? -8.859 -23.766 -11.797 1 98.31 27 THR B CA 1
ATOM 1210 C C . THR B 1 27 ? -8.727 -23.375 -13.266 1 98.31 27 THR B C 1
ATOM 1212 O O . THR B 1 27 ? -9.719 -23.344 -14 1 98.31 27 THR B O 1
ATOM 1215 N N . LEU B 1 28 ? -7.52 -23.047 -13.68 1 98.44 28 LEU B N 1
ATOM 1216 C CA . LEU B 1 28 ? -7.305 -22.5 -15.016 1 98.44 28 LEU B CA 1
ATOM 1217 C C . LEU B 1 28 ? -6.348 -23.375 -15.812 1 98.44 28 LEU B C 1
ATOM 1219 O O . LEU B 1 28 ? -5.363 -23.875 -15.273 1 98.44 28 LEU B O 1
ATOM 1223 N N . ASN B 1 29 ? -6.621 -23.547 -17.031 1 98 29 ASN B N 1
ATOM 1224 C CA . ASN B 1 29 ? -5.684 -24.125 -18 1 98 29 ASN B CA 1
ATOM 1225 C C . ASN B 1 29 ? -4.965 -23.047 -18.797 1 98 29 ASN B C 1
ATOM 1227 O O . ASN B 1 29 ? -5.57 -22.375 -19.625 1 98 29 ASN B O 1
ATOM 1231 N N . VAL B 1 30 ? -3.709 -22.906 -18.5 1 97.94 30 VAL B N 1
ATOM 1232 C CA . VAL B 1 30 ? -2.959 -21.781 -19.047 1 97.94 30 VAL B CA 1
ATOM 1233 C C . VAL B 1 30 ? -1.734 -22.281 -19.797 1 97.94 30 VAL B C 1
ATOM 1235 O O . VAL B 1 30 ? -1.275 -23.406 -19.562 1 97.94 30 VAL B O 1
ATOM 1238 N N . PRO B 1 31 ? -1.21 -21.438 -20.734 1 97.12 31 PRO B N 1
ATOM 1239 C CA . PRO B 1 31 ? 0.054 -21.859 -21.344 1 97.12 31 PRO B CA 1
ATOM 1240 C C . PRO B 1 31 ? 1.141 -22.156 -20.312 1 97.12 31 PRO B C 1
ATOM 1242 O O . PRO B 1 31 ? 1.237 -21.469 -19.297 1 97.12 31 PRO B O 1
ATOM 1245 N N . ALA B 1 32 ? 1.861 -23.141 -20.625 1 97.19 32 ALA B N 1
ATOM 1246 C CA . ALA B 1 32 ? 2.99 -23.469 -19.75 1 97.19 32 ALA B CA 1
ATOM 1247 C C . ALA B 1 32 ? 3.949 -22.297 -19.641 1 97.19 32 ALA B C 1
ATOM 1249 O O . ALA B 1 32 ? 4.125 -21.531 -20.594 1 97.19 32 ALA B O 1
ATOM 1250 N N . ASN B 1 33 ? 4.543 -22.109 -18.422 1 96.31 33 ASN B N 1
ATOM 1251 C CA . ASN B 1 33 ? 5.562 -21.094 -18.125 1 96.31 33 ASN B CA 1
ATOM 1252 C C . ASN B 1 33 ? 4.977 -19.688 -18.141 1 96.31 33 ASN B C 1
ATOM 1254 O O . ASN B 1 33 ? 5.684 -18.719 -18.422 1 96.31 33 ASN B O 1
ATOM 1258 N N . SER B 1 34 ? 3.678 -19.609 -17.969 1 97.88 34 SER B N 1
ATOM 1259 C CA . SER B 1 34 ? 3.064 -18.312 -17.75 1 97.88 34 SER B CA 1
ATOM 1260 C C . SER B 1 34 ? 3.434 -17.734 -16.391 1 97.88 34 SER B C 1
ATOM 1262 O O . SER B 1 34 ? 3.504 -18.469 -15.398 1 97.88 34 SER B O 1
ATOM 1264 N N . SER B 1 35 ? 3.693 -16.391 -16.328 1 98.75 35 SER B N 1
ATOM 1265 C CA . SER B 1 35 ? 3.832 -15.758 -15.016 1 98.75 35 SER B CA 1
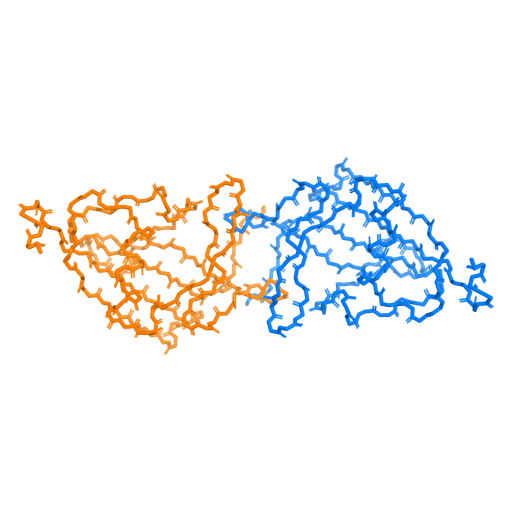ATOM 1266 C C . SER B 1 35 ? 2.506 -15.75 -14.258 1 98.75 35 SER B C 1
ATOM 1268 O O . SER B 1 35 ? 1.438 -15.836 -14.875 1 98.75 35 SER B O 1
ATOM 1270 N N . PHE B 1 36 ? 2.596 -15.648 -13.039 1 98.81 36 PHE B N 1
ATOM 1271 C CA . PHE B 1 36 ? 1.35 -15.602 -12.281 1 98.81 36 PHE B CA 1
ATOM 1272 C C . PHE B 1 36 ? 0.564 -14.336 -12.617 1 98.81 36 PHE B C 1
ATOM 1274 O O . PHE B 1 36 ? -0.668 -14.352 -12.633 1 98.81 36 PHE B O 1
ATOM 1281 N N . TYR B 1 37 ? 1.201 -13.234 -12.891 1 98.88 37 TYR B N 1
ATOM 1282 C CA . TYR B 1 37 ? 0.508 -12.031 -13.328 1 98.88 37 TYR B CA 1
ATOM 1283 C C . TYR B 1 37 ? -0.357 -12.312 -14.555 1 98.88 37 TYR B C 1
ATOM 1285 O O . TYR B 1 37 ? -1.511 -11.875 -14.617 1 98.88 37 TYR B O 1
ATOM 1293 N N . ARG B 1 38 ? 0.181 -13.016 -15.492 1 98.69 38 ARG B N 1
ATOM 1294 C CA . ARG B 1 38 ? -0.58 -13.375 -16.688 1 98.69 38 ARG B CA 1
ATOM 1295 C C . ARG B 1 38 ? -1.741 -14.297 -16.328 1 98.69 38 ARG B C 1
ATOM 1297 O O . ARG B 1 38 ? -2.822 -14.195 -16.922 1 98.69 38 ARG B O 1
ATOM 1304 N N . ILE B 1 39 ? -1.493 -15.156 -15.445 1 98.81 39 ILE B N 1
ATOM 1305 C CA . ILE B 1 39 ? -2.547 -16.062 -15 1 98.81 39 ILE B CA 1
ATOM 1306 C C . ILE B 1 39 ? -3.67 -15.266 -14.344 1 98.81 39 ILE B C 1
ATOM 1308 O O . ILE B 1 39 ? -4.852 -15.555 -14.547 1 98.81 39 ILE B O 1
ATOM 1312 N N . MET B 1 40 ? -3.305 -14.234 -13.562 1 98.94 40 MET B N 1
ATOM 1313 C CA . MET B 1 40 ? -4.305 -13.352 -12.977 1 98.94 40 MET B CA 1
ATOM 1314 C C . MET B 1 40 ? -5.137 -12.672 -14.055 1 98.94 40 MET B C 1
ATOM 1316 O O . MET B 1 40 ? -6.348 -12.516 -13.906 1 98.94 40 MET B O 1
ATOM 1320 N N . GLU B 1 41 ? -4.523 -12.266 -15.109 1 98.81 41 GLU B N 1
ATOM 1321 C CA . GLU B 1 41 ? -5.262 -11.672 -16.219 1 98.81 41 GLU B CA 1
ATOM 1322 C C . GLU B 1 41 ? -6.25 -12.672 -16.828 1 98.81 41 GLU B C 1
ATOM 1324 O O . GLU B 1 41 ? -7.395 -12.312 -17.125 1 98.81 41 GLU B O 1
ATOM 1329 N N . PHE B 1 42 ? -5.762 -13.906 -17.031 1 98.5 42 PHE B N 1
ATOM 1330 C CA . PHE B 1 42 ? -6.652 -14.953 -17.531 1 98.5 42 PHE B CA 1
ATOM 1331 C C . PHE B 1 42 ? -7.848 -15.133 -16.594 1 98.5 42 PHE B C 1
ATOM 1333 O O . PHE B 1 42 ? -8.992 -15.172 -17.047 1 98.5 42 PHE B O 1
ATOM 1340 N N . ALA B 1 43 ? -7.559 -15.188 -15.328 1 98.81 43 ALA B N 1
ATOM 1341 C CA . ALA B 1 43 ? -8.602 -15.391 -14.336 1 98.81 43 ALA B CA 1
ATOM 1342 C C . ALA B 1 43 ? -9.641 -14.273 -14.391 1 98.81 43 ALA B C 1
ATOM 1344 O O . ALA B 1 43 ? -10.844 -14.523 -14.312 1 98.81 43 ALA B O 1
ATOM 1345 N N . ALA B 1 44 ? -9.141 -13.031 -14.508 1 98.75 44 ALA B N 1
ATOM 1346 C CA . ALA B 1 44 ? -10.031 -11.875 -14.594 1 98.75 44 ALA B CA 1
ATOM 1347 C C . ALA B 1 44 ? -10.977 -12 -15.781 1 98.75 44 ALA B C 1
ATOM 1349 O O . ALA B 1 44 ? -12.109 -11.523 -15.734 1 98.75 44 ALA B O 1
ATOM 1350 N N . GLY B 1 45 ? -10.492 -12.594 -16.844 1 98.44 45 GLY B N 1
ATOM 1351 C CA . GLY B 1 45 ? -11.312 -12.797 -18.016 1 98.44 45 GLY B CA 1
ATOM 1352 C C . GLY B 1 45 ? -12.367 -13.875 -17.828 1 98.44 45 GLY B C 1
ATOM 1353 O O . GLY B 1 45 ? -13.398 -13.867 -18.516 1 98.44 45 GLY B O 1
ATOM 1354 N N . VAL B 1 46 ? -12.148 -14.773 -16.984 1 98.44 46 VAL B N 1
ATOM 1355 C CA . VAL B 1 46 ? -13.031 -15.906 -16.734 1 98.44 46 VAL B CA 1
ATOM 1356 C C . VAL B 1 46 ? -14.102 -15.508 -15.711 1 98.44 46 VAL B C 1
ATOM 1358 O O . VAL B 1 46 ? -15.273 -15.875 -15.859 1 98.44 46 VAL B O 1
ATOM 1361 N N . ASP B 1 47 ? -13.75 -14.797 -14.711 1 98.5 47 ASP B N 1
ATOM 1362 C CA . ASP B 1 47 ? -14.602 -14.414 -13.594 1 98.5 47 ASP B CA 1
ATOM 1363 C C . ASP B 1 47 ? -14.305 -12.984 -13.141 1 98.5 47 ASP B C 1
ATOM 1365 O O . ASP B 1 47 ? -13.195 -12.688 -12.695 1 98.5 47 ASP B O 1
ATOM 1369 N N . ASN B 1 48 ? -15.305 -12.125 -13.141 1 98.5 48 ASN B N 1
ATOM 1370 C CA . ASN B 1 48 ? -15.148 -10.711 -12.82 1 98.5 48 ASN B CA 1
ATOM 1371 C C . ASN B 1 48 ? -14.672 -10.508 -11.391 1 98.5 48 ASN B C 1
ATOM 1373 O O . ASN B 1 48 ? -14.031 -9.5 -11.078 1 98.5 48 ASN B O 1
ATOM 1377 N N . ARG B 1 49 ? -14.875 -11.484 -10.555 1 98.5 49 ARG B N 1
ATOM 1378 C CA . ARG B 1 49 ? -14.469 -11.383 -9.156 1 98.5 49 ARG B CA 1
ATOM 1379 C C . ARG B 1 49 ? -12.953 -11.5 -9.016 1 98.5 49 ARG B C 1
ATOM 1381 O O . ARG B 1 49 ? -12.398 -11.219 -7.953 1 98.5 49 ARG B O 1
ATOM 1388 N N . PHE B 1 50 ? -12.25 -11.828 -10.062 1 98.88 50 PHE B N 1
ATOM 1389 C CA . PHE B 1 50 ? -10.797 -11.961 -10.055 1 98.88 50 PHE B CA 1
ATOM 1390 C C . PHE B 1 50 ? -10.141 -10.766 -10.742 1 98.88 50 PHE B C 1
ATOM 1392 O O . PHE B 1 50 ? -8.922 -10.75 -10.938 1 98.88 50 PHE B O 1
ATOM 1399 N N . LYS B 1 51 ? -10.922 -9.773 -11.078 1 98.88 51 LYS B N 1
ATOM 1400 C CA . LYS B 1 51 ? -10.352 -8.539 -11.594 1 98.88 51 LYS B CA 1
ATOM 1401 C C . LYS B 1 51 ? -9.508 -7.836 -10.531 1 98.88 51 LYS B C 1
ATOM 1403 O O . LYS B 1 51 ? -9.859 -7.84 -9.352 1 98.88 51 LYS B O 1
ATOM 1408 N N . PHE B 1 52 ? -8.469 -7.238 -11.023 1 98.75 52 PHE B N 1
ATOM 1409 C CA . PHE B 1 52 ? -7.539 -6.637 -10.078 1 98.75 52 PHE B CA 1
ATOM 1410 C C . PHE B 1 52 ? -6.992 -5.32 -10.617 1 98.75 52 PHE B C 1
ATOM 1412 O O . PHE B 1 52 ? -7.137 -5.027 -11.805 1 98.75 52 PHE B O 1
ATOM 1419 N N . GLU B 1 53 ? -6.469 -4.5 -9.688 1 97.88 53 GLU B N 1
ATOM 1420 C CA . GLU B 1 53 ? -5.754 -3.264 -10.008 1 97.88 53 GLU B CA 1
ATOM 1421 C C . GLU B 1 53 ? -4.34 -3.283 -9.438 1 97.88 53 GLU B C 1
ATOM 1423 O O . GLU B 1 53 ? -4.082 -3.924 -8.414 1 97.88 53 GLU B O 1
ATOM 1428 N N . TYR B 1 54 ? -3.475 -2.693 -10.203 1 96.88 54 TYR B N 1
ATOM 1429 C CA . TYR B 1 54 ? -2.072 -2.652 -9.797 1 96.88 54 TYR B CA 1
ATOM 1430 C C . TYR B 1 54 ? -1.465 -1.284 -10.078 1 96.88 54 TYR B C 1
ATOM 1432 O O . TYR B 1 54 ? -2.02 -0.499 -10.852 1 96.88 54 TYR B O 1
ATOM 1440 N N . ASN B 1 55 ? -0.48 -0.924 -9.359 1 94.62 55 ASN B N 1
ATOM 1441 C CA . ASN B 1 55 ? 0.448 0.138 -9.727 1 94.62 55 ASN B CA 1
ATOM 1442 C C . ASN B 1 55 ? 1.886 -0.37 -9.789 1 94.62 55 ASN B C 1
ATOM 1444 O O . ASN B 1 55 ? 2.178 -1.478 -9.336 1 94.62 55 ASN B O 1
ATOM 1448 N N . MET B 1 56 ? 2.682 0.369 -10.508 1 93.44 56 MET B N 1
ATOM 1449 C CA . MET B 1 56 ? 4.066 -0.059 -10.672 1 93.44 56 MET B CA 1
ATOM 1450 C C . MET B 1 56 ? 4.91 0.358 -9.469 1 93.44 56 MET B C 1
ATOM 1452 O O . MET B 1 56 ? 4.836 1.503 -9.023 1 93.44 56 MET B O 1
ATOM 1456 N N . ARG B 1 57 ? 5.586 -0.633 -8.859 1 91.12 57 ARG B N 1
ATOM 1457 C CA . ARG B 1 57 ? 6.605 -0.44 -7.836 1 91.12 57 ARG B CA 1
ATOM 1458 C C . ARG B 1 57 ? 7.957 -0.973 -8.305 1 91.12 57 ARG B C 1
ATOM 1460 O O . ARG B 1 57 ? 8.094 -2.164 -8.594 1 91.12 57 ARG B O 1
ATOM 1467 N N . ASN B 1 58 ? 8.914 -0.033 -8.43 1 88.06 58 ASN B N 1
ATOM 1468 C CA . ASN B 1 58 ? 10.227 -0.42 -8.938 1 88.06 58 ASN B CA 1
ATOM 1469 C C . ASN B 1 58 ? 10.117 -1.215 -10.234 1 88.06 58 ASN B C 1
ATOM 1471 O O . ASN B 1 58 ? 10.75 -2.26 -10.383 1 88.06 58 ASN B O 1
ATOM 1475 N N . GLY B 1 59 ? 9.133 -0.806 -11.039 1 91.62 59 GLY B N 1
ATOM 1476 C CA . GLY B 1 59 ? 9.016 -1.355 -12.383 1 91.62 59 GLY B CA 1
ATOM 1477 C C . GLY B 1 59 ? 8.203 -2.635 -12.43 1 91.62 59 GLY B C 1
ATOM 1478 O O . GLY B 1 59 ? 8.055 -3.242 -13.492 1 91.62 59 GLY B O 1
ATOM 1479 N N . LYS B 1 60 ? 7.734 -3.076 -11.312 1 95 60 LYS B N 1
ATOM 1480 C CA . LYS B 1 60 ? 6.93 -4.293 -11.281 1 95 60 LYS B CA 1
ATOM 1481 C C . LYS B 1 60 ? 5.543 -4.023 -10.703 1 95 60 LYS B C 1
ATOM 1483 O O . LYS B 1 60 ? 5.379 -3.121 -9.875 1 95 60 LYS B O 1
ATOM 1488 N N . PRO B 1 61 ? 4.566 -4.852 -11.094 1 97.06 61 PRO B N 1
ATOM 1489 C CA . PRO B 1 61 ? 3.213 -4.613 -10.594 1 97.06 61 PRO B CA 1
ATOM 1490 C C . PRO B 1 61 ? 3.061 -4.965 -9.117 1 97.06 61 PRO B C 1
ATOM 1492 O O . PRO B 1 61 ? 3.443 -6.059 -8.695 1 97.06 61 PRO B O 1
ATOM 1495 N N . TYR B 1 62 ? 2.574 -4.07 -8.352 1 96.31 62 TYR B N 1
ATOM 1496 C CA . TYR B 1 62 ? 2.033 -4.289 -7.016 1 96.31 62 TYR B CA 1
ATOM 1497 C C . TYR B 1 62 ? 0.51 -4.344 -7.047 1 96.31 62 TYR B C 1
ATOM 1499 O O . TYR B 1 62 ? -0.141 -3.393 -7.488 1 96.31 62 TYR B O 1
ATOM 1507 N N . ILE B 1 63 ? -0.035 -5.426 -6.586 1 98.06 63 ILE B N 1
ATOM 1508 C CA . ILE B 1 63 ? -1.479 -5.629 -6.637 1 98.06 63 ILE B CA 1
ATOM 1509 C C . ILE B 1 63 ? -2.131 -5.008 -5.402 1 98.06 63 ILE B C 1
ATOM 1511 O O . ILE B 1 63 ? -2.027 -5.547 -4.301 1 98.06 63 ILE B O 1
ATOM 1515 N N . TYR B 1 64 ? -2.895 -3.893 -5.602 1 97.06 64 TYR B N 1
ATOM 1516 C CA . TYR B 1 64 ? -3.426 -3.23 -4.418 1 97.06 64 TYR B CA 1
ATOM 1517 C C . TYR B 1 64 ? -4.926 -3.461 -4.289 1 97.06 64 TYR B C 1
ATOM 1519 O O . TYR B 1 64 ? -5.531 -3.115 -3.271 1 97.06 64 TYR B O 1
ATOM 1527 N N . SER B 1 65 ? -5.535 -4.066 -5.34 1 98 65 SER B N 1
ATOM 1528 C CA . SER B 1 65 ? -6.973 -4.312 -5.32 1 98 65 SER B CA 1
ATOM 1529 C C . SER B 1 65 ? -7.324 -5.586 -6.082 1 98 65 SER B C 1
ATOM 1531 O O . SER B 1 65 ? -6.828 -5.809 -7.191 1 98 65 SER B O 1
ATOM 1533 N N . ILE B 1 66 ? -8.031 -6.398 -5.512 1 98.56 66 ILE B N 1
ATOM 1534 C CA . ILE B 1 66 ? -8.656 -7.543 -6.16 1 98.56 66 ILE B CA 1
ATOM 1535 C C . ILE B 1 66 ? -10.133 -7.609 -5.777 1 98.56 66 ILE B C 1
ATOM 1537 O O . ILE B 1 66 ? -10.5 -7.363 -4.625 1 98.56 66 ILE B O 1
ATOM 1541 N N . SER B 1 67 ? -10.984 -7.945 -6.781 1 98.25 67 SER B N 1
ATOM 1542 C CA . SER B 1 67 ? -12.422 -8.078 -6.543 1 98.25 67 SER B CA 1
ATOM 1543 C C . SER B 1 67 ? -13 -6.805 -5.938 1 98.25 67 SER B C 1
ATOM 1545 O O . SER B 1 67 ? -13.852 -6.863 -5.047 1 98.25 67 SER B O 1
ATOM 1547 N N . GLU B 1 68 ? -12.359 -5.648 -6.297 1 96.75 68 GLU B N 1
ATOM 1548 C CA . GLU B 1 68 ? -12.797 -4.316 -5.895 1 96.75 68 GLU B CA 1
ATOM 1549 C C . GLU B 1 68 ? -12.5 -4.059 -4.418 1 96.75 68 GLU B C 1
ATOM 1551 O O . GLU B 1 68 ? -12.984 -3.082 -3.842 1 96.75 68 GLU B O 1
ATOM 1556 N N . ILE B 1 69 ? -11.766 -4.961 -3.842 1 97.56 69 ILE B N 1
ATOM 1557 C CA . ILE B 1 69 ? -11.297 -4.734 -2.479 1 97.56 69 ILE B CA 1
ATOM 1558 C C . ILE B 1 69 ? -9.875 -4.172 -2.504 1 97.56 69 ILE B C 1
ATOM 1560 O O . ILE B 1 69 ? -8.938 -4.863 -2.898 1 97.56 69 ILE B O 1
ATOM 1564 N N . GLN B 1 70 ? -9.688 -2.986 -2.102 1 97.06 70 GLN B N 1
ATOM 1565 C CA . GLN B 1 70 ? -8.391 -2.314 -2.076 1 97.06 70 GLN B CA 1
ATOM 1566 C C . GLN B 1 70 ? -7.664 -2.57 -0.76 1 97.06 70 GLN B C 1
ATOM 1568 O O . GLN B 1 70 ? -8.297 -2.729 0.285 1 97.06 70 GLN B O 1
ATOM 1573 N N . ASP B 1 71 ? -6.348 -2.67 -0.846 1 96 71 ASP B N 1
ATOM 1574 C CA . ASP B 1 71 ? -5.602 -2.666 0.41 1 96 71 ASP B CA 1
ATOM 1575 C C . ASP B 1 71 ? -5.938 -1.43 1.242 1 96 71 ASP B C 1
ATOM 1577 O O . ASP B 1 71 ? -6.492 -0.458 0.726 1 96 71 ASP B O 1
ATOM 1581 N N . ASP B 1 72 ? -5.746 -1.543 2.521 1 92.06 72 ASP B N 1
ATOM 1582 C CA . ASP B 1 72 ? -6.055 -0.517 3.512 1 92.06 72 ASP B CA 1
ATOM 1583 C C . ASP B 1 72 ? -4.895 -0.332 4.488 1 92.06 72 ASP B C 1
ATOM 1585 O O . ASP B 1 72 ? -4.98 -0.751 5.645 1 92.06 72 ASP B O 1
ATOM 1589 N N . PRO B 1 73 ? -3.844 0.399 4.023 1 88.81 73 PRO B N 1
ATOM 1590 C CA . PRO B 1 73 ? -2.654 0.544 4.863 1 88.81 73 PRO B CA 1
ATOM 1591 C C . PRO B 1 73 ? -2.961 1.203 6.207 1 88.81 73 PRO B C 1
ATOM 1593 O O . PRO B 1 73 ? -2.297 0.916 7.207 1 88.81 73 PRO B O 1
ATOM 1596 N N . GLU B 1 74 ? -3.953 2.074 6.258 1 84.38 74 GLU B N 1
ATOM 1597 C CA . GLU B 1 74 ? -4.312 2.74 7.508 1 84.38 74 GLU B CA 1
ATOM 1598 C C . GLU B 1 74 ? -4.777 1.734 8.555 1 84.38 74 GLU B C 1
ATOM 1600 O O . GLU B 1 74 ? -4.602 1.954 9.758 1 84.38 74 GLU B O 1
ATOM 1605 N N . ASN B 1 75 ? -5.336 0.667 8.086 1 87.38 75 ASN B N 1
ATOM 1606 C CA . ASN B 1 75 ? -5.855 -0.339 9 1 87.38 75 ASN B CA 1
ATOM 1607 C C . ASN B 1 75 ? -5.074 -1.645 8.906 1 87.38 75 ASN B C 1
ATOM 1609 O O . ASN B 1 75 ? -5.488 -2.664 9.461 1 87.38 75 ASN B O 1
ATOM 1613 N N . GLY B 1 76 ? -4.004 -1.627 8.141 1 92.06 76 GLY B N 1
ATOM 1614 C CA . GLY B 1 76 ? -3.066 -2.738 8.094 1 92.06 76 GLY B CA 1
ATOM 1615 C C . GLY B 1 76 ? -3.586 -3.926 7.309 1 92.06 76 GLY B C 1
ATOM 1616 O O . GLY B 1 76 ? -3.215 -5.07 7.582 1 92.06 76 GLY B O 1
ATOM 1617 N N . MET B 1 77 ? -4.566 -3.764 6.434 1 95.38 77 MET B N 1
ATOM 1618 C CA . MET B 1 77 ? -5.109 -4.836 5.609 1 95.38 77 MET B CA 1
ATOM 1619 C C . MET B 1 77 ? -4.504 -4.809 4.211 1 95.38 77 MET B C 1
ATOM 1621 O O . MET B 1 77 ? -4.504 -3.77 3.551 1 95.38 77 MET B O 1
ATOM 1625 N N . PHE B 1 78 ? -3.955 -5.961 3.75 1 96.38 78 PHE B N 1
ATOM 1626 C CA . PHE B 1 78 ? -3.252 -6.043 2.477 1 96.38 78 PHE B CA 1
ATOM 1627 C C . PHE B 1 78 ? -3.549 -7.363 1.776 1 96.38 78 PHE B C 1
ATOM 1629 O O . PHE B 1 78 ? -4.129 -8.273 2.373 1 96.38 78 PHE B O 1
ATOM 1636 N N . TRP B 1 79 ? -3.271 -7.41 0.517 1 97.38 79 TRP B N 1
ATOM 1637 C CA . TRP B 1 79 ? -3.273 -8.648 -0.249 1 97.38 79 TRP B CA 1
ATOM 1638 C C . TRP B 1 79 ? -1.9 -9.312 -0.219 1 97.38 79 TRP B C 1
ATOM 1640 O O . TRP B 1 79 ? -0.914 -8.734 -0.676 1 97.38 79 TRP B O 1
ATOM 1650 N N . PHE B 1 80 ? -1.799 -10.492 0.35 1 97.19 80 PHE B N 1
ATOM 1651 C CA . PHE B 1 80 ? -0.565 -11.273 0.412 1 97.19 80 PHE B CA 1
ATOM 1652 C C . PHE B 1 80 ? -0.632 -12.469 -0.523 1 97.19 80 PHE B C 1
ATOM 1654 O O . PHE B 1 80 ? -1.669 -13.133 -0.623 1 97.19 80 PHE B O 1
ATOM 1661 N N . LEU B 1 81 ? 0.474 -12.711 -1.174 1 97.69 81 LEU B N 1
ATOM 1662 C CA . L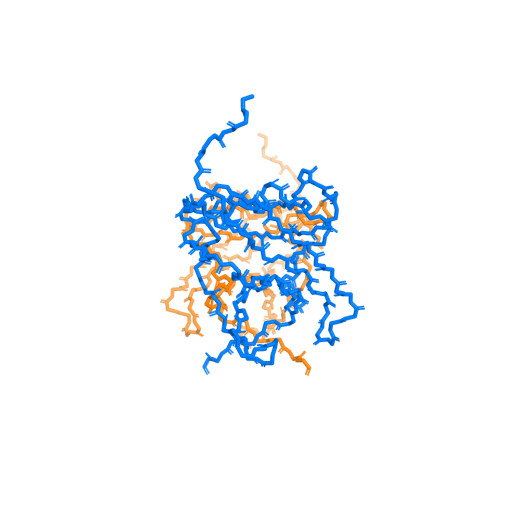EU B 1 81 ? 0.559 -13.836 -2.102 1 97.69 81 LEU B CA 1
ATOM 1663 C C . LEU B 1 81 ? 1.182 -15.055 -1.426 1 97.69 81 LEU B C 1
ATOM 1665 O O . LEU B 1 81 ? 2.215 -14.938 -0.764 1 97.69 81 LEU B O 1
ATOM 1669 N N . PHE B 1 82 ? 0.445 -16.172 -1.559 1 97.19 82 PHE B N 1
ATOM 1670 C CA . PHE B 1 82 ? 0.938 -17.438 -1.012 1 97.19 82 PHE B CA 1
ATOM 1671 C C . PHE B 1 82 ? 0.958 -18.516 -2.082 1 97.19 82 PHE B C 1
ATOM 1673 O O . PHE B 1 82 ? 0.188 -18.469 -3.043 1 97.19 82 PHE B O 1
ATOM 1680 N N . LYS B 1 83 ? 1.827 -19.375 -1.855 1 96.94 83 LYS B N 1
ATOM 1681 C CA . LYS B 1 83 ? 1.809 -20.672 -2.549 1 96.94 83 LYS B CA 1
ATOM 1682 C C . LYS B 1 83 ? 1.423 -21.797 -1.601 1 96.94 83 LYS B C 1
ATOM 1684 O O . LYS B 1 83 ? 1.939 -21.875 -0.484 1 96.94 83 LYS B O 1
ATOM 1689 N N . ALA B 1 84 ? 0.452 -22.578 -1.995 1 95 84 ALA B N 1
ATOM 1690 C CA . ALA B 1 84 ? 0.077 -23.734 -1.2 1 95 84 ALA B CA 1
ATOM 1691 C C . ALA B 1 84 ? 0.971 -24.938 -1.522 1 95 84 ALA B C 1
ATOM 1693 O O . ALA B 1 84 ? 1.356 -25.141 -2.676 1 95 84 ALA B O 1
ATOM 1694 N N . SER B 1 85 ? 1.345 -25.609 -0.438 1 86.12 85 SER B N 1
ATOM 1695 C CA . SER B 1 85 ? 2.154 -26.812 -0.644 1 86.12 85 SER B CA 1
ATOM 1696 C C . SER B 1 85 ? 1.327 -27.938 -1.241 1 86.12 85 SER B C 1
ATOM 1698 O O . SER B 1 85 ? 0.097 -27.922 -1.164 1 86.12 85 SER B O 1
ATOM 1700 N N . SER B 1 86 ? 1.975 -28.703 -1.982 1 74.19 86 SER B N 1
ATOM 1701 C CA . SER B 1 86 ? 1.336 -29.859 -2.594 1 74.19 86 SER B CA 1
ATOM 1702 C C . SER B 1 86 ? 0.666 -30.734 -1.543 1 74.19 86 SER B C 1
ATOM 1704 O O . SER B 1 86 ? -0.31 -31.438 -1.838 1 74.19 86 SER B O 1
ATOM 1706 N N . SER B 1 87 ? 1.197 -30.734 -0.35 1 65.31 87 SER B N 1
ATOM 1707 C CA . SER B 1 87 ? 0.702 -31.625 0.683 1 65.31 87 SER B CA 1
ATOM 1708 C C . SER B 1 87 ? -0.61 -31.125 1.275 1 65.31 87 SER B C 1
ATOM 1710 O O . SER B 1 87 ? -1.219 -31.797 2.109 1 65.31 87 SER B O 1
ATOM 1712 N N . GLY B 1 88 ? -1.064 -30.109 0.802 1 59.62 88 GLY B N 1
ATOM 1713 C CA . GLY B 1 88 ? -2.348 -29.594 1.249 1 59.62 88 GLY B CA 1
ATOM 1714 C C . GLY B 1 88 ? -2.316 -28.109 1.576 1 59.62 88 GLY B C 1
ATOM 1715 O O . GLY B 1 88 ? -1.263 -27.484 1.495 1 59.62 88 GLY B O 1
ATOM 1716 N N . GLU B 1 89 ? -3.498 -27.5 1.708 1 58.09 89 GLU B N 1
ATOM 1717 C CA . GLU B 1 89 ? -3.74 -26.078 1.939 1 58.09 89 GLU B CA 1
ATOM 1718 C C . GLU B 1 89 ? -3.225 -25.641 3.309 1 58.09 89 GLU B C 1
ATOM 1720 O O . GLU B 1 89 ? -3.131 -24.453 3.594 1 58.09 89 GLU B O 1
ATOM 1725 N N . GLY B 1 90 ? -2.752 -26.609 3.949 1 65.94 90 GLY B N 1
ATOM 1726 C CA . GLY B 1 90 ? -2.385 -26.281 5.316 1 65.94 90 GLY B CA 1
ATOM 1727 C C . GLY B 1 90 ? -1.038 -25.594 5.422 1 65.94 90 GLY B C 1
ATOM 1728 O O . GLY B 1 90 ? -0.829 -24.75 6.305 1 65.94 90 GLY B O 1
ATOM 1729 N N . ASP B 1 91 ? -0.251 -25.875 4.387 1 87.94 91 ASP B N 1
ATOM 1730 C CA . ASP B 1 91 ? 1.075 -25.266 4.453 1 87.94 91 ASP B CA 1
ATOM 1731 C C . ASP B 1 91 ? 1.224 -24.156 3.418 1 87.94 91 ASP B C 1
ATOM 1733 O O . ASP B 1 91 ? 1.21 -24.422 2.213 1 87.94 91 ASP B O 1
ATOM 1737 N N . LEU B 1 92 ? 1.187 -22.984 3.895 1 93.94 92 LEU B N 1
ATOM 1738 C CA . LEU B 1 92 ? 1.287 -21.812 3.029 1 93.94 92 LEU B CA 1
ATOM 1739 C C . LEU B 1 92 ? 2.686 -21.203 3.09 1 93.94 92 LEU B C 1
ATOM 1741 O O . LEU B 1 92 ? 3.27 -21.078 4.168 1 93.94 92 LEU B O 1
ATOM 1745 N N . GLU B 1 93 ? 3.219 -20.969 1.907 1 95.12 93 GLU B N 1
ATOM 1746 C CA . GLU B 1 93 ? 4.469 -20.234 1.788 1 95.12 93 GLU B CA 1
ATOM 1747 C C . GLU B 1 93 ? 4.219 -18.812 1.285 1 95.12 93 GLU B C 1
ATOM 1749 O O . GLU B 1 93 ? 3.668 -18.625 0.199 1 95.12 93 GLU B O 1
ATOM 1754 N N . LEU B 1 94 ? 4.605 -17.844 2.129 1 94.81 94 LEU B N 1
ATOM 1755 C CA . LEU B 1 94 ? 4.477 -16.438 1.729 1 94.81 94 LEU B CA 1
ATOM 1756 C C . LEU B 1 94 ? 5.438 -16.109 0.589 1 94.81 94 LEU B C 1
ATOM 1758 O O . LEU B 1 94 ? 6.613 -16.484 0.635 1 94.81 94 LEU B O 1
ATOM 1762 N N . ILE B 1 95 ? 4.914 -15.516 -0.446 1 96 95 ILE B N 1
ATOM 1763 C CA . ILE B 1 95 ? 5.711 -15.039 -1.569 1 96 95 ILE B CA 1
ATOM 1764 C C . ILE B 1 95 ? 5.848 -13.516 -1.497 1 96 95 ILE B C 1
ATOM 1766 O O . ILE B 1 95 ? 4.848 -12.797 -1.507 1 96 95 ILE B O 1
ATOM 1770 N N . THR B 1 96 ? 7.059 -13 -1.424 1 94.75 96 THR B N 1
ATOM 1771 C CA . THR B 1 96 ? 7.281 -11.562 -1.295 1 94.75 96 THR B CA 1
ATOM 1772 C C . THR B 1 96 ? 7.742 -10.969 -2.621 1 94.75 96 THR B C 1
ATOM 1774 O O . THR B 1 96 ? 8.234 -9.836 -2.662 1 94.75 96 THR B O 1
ATOM 1777 N N . LYS B 1 97 ? 7.613 -11.688 -3.682 1 95.19 97 LYS B N 1
ATOM 1778 C CA . LYS B 1 97 ? 7.914 -11.195 -5.02 1 95.19 97 LYS B CA 1
ATOM 1779 C C . LYS B 1 97 ? 6.645 -10.758 -5.746 1 95.19 97 LYS B C 1
ATOM 1781 O O . LYS B 1 97 ? 5.547 -11.203 -5.406 1 95.19 97 LYS B O 1
ATOM 1786 N N . SER B 1 98 ? 6.832 -9.867 -6.738 1 97.12 98 SER B N 1
ATOM 1787 C CA . SER B 1 98 ? 5.734 -9.492 -7.621 1 97.12 98 SER B CA 1
ATOM 1788 C C . SER B 1 98 ? 5.168 -10.711 -8.344 1 97.12 98 SER B C 1
ATOM 1790 O O . SER B 1 98 ? 5.918 -11.594 -8.766 1 97.12 98 SER B O 1
ATOM 1792 N N . PRO B 1 99 ? 3.859 -10.703 -8.57 1 98.5 99 PRO B N 1
ATOM 1793 C CA . PRO B 1 99 ? 3.291 -11.812 -9.352 1 98.5 99 PRO B CA 1
ATOM 1794 C C . PRO B 1 99 ? 3.918 -11.945 -10.734 1 98.5 99 PRO B C 1
ATOM 1796 O O . PRO B 1 99 ? 3.902 -13.031 -11.32 1 98.5 99 PRO B O 1
ATOM 1799 N N . ALA B 1 100 ? 4.457 -10.898 -11.273 1 98.25 100 ALA B N 1
ATOM 1800 C CA . ALA B 1 100 ? 5.105 -10.938 -12.586 1 98.25 100 ALA B CA 1
ATOM 1801 C C . ALA B 1 100 ? 6.383 -11.766 -12.539 1 98.25 100 ALA B C 1
ATOM 1803 O O . ALA B 1 100 ? 6.883 -12.211 -13.57 1 98.25 100 ALA B O 1
ATOM 1804 N N . ASP B 1 101 ? 6.914 -11.969 -11.352 1 98 101 ASP B N 1
ATOM 1805 C CA . ASP B 1 101 ? 8.164 -12.719 -11.195 1 98 101 ASP B CA 1
ATOM 1806 C C . ASP B 1 101 ? 7.898 -14.117 -10.656 1 98 101 ASP B C 1
ATOM 1808 O O . ASP B 1 101 ? 8.836 -14.828 -10.281 1 98 101 ASP B O 1
ATOM 1812 N N . VAL B 1 102 ? 6.668 -14.5 -10.539 1 98.44 102 VAL B N 1
ATOM 1813 C CA . VAL B 1 102 ? 6.277 -15.812 -10.055 1 98.44 102 VAL B CA 1
ATOM 1814 C C . VAL B 1 102 ? 5.832 -16.688 -11.227 1 98.44 102 VAL B C 1
ATOM 1816 O O . VAL B 1 102 ? 4.941 -16.312 -11.984 1 98.44 102 VAL B O 1
ATOM 1819 N N . MET B 1 103 ? 6.465 -17.844 -11.367 1 98.25 103 MET B N 1
ATOM 1820 C CA . MET B 1 103 ? 6.145 -18.812 -12.422 1 98.25 103 MET B CA 1
ATOM 1821 C C . MET B 1 103 ? 5.609 -20.109 -11.82 1 98.25 103 MET B C 1
ATOM 1823 O O . MET B 1 103 ? 6.383 -21.031 -11.516 1 98.25 103 MET B O 1
ATOM 1827 N N . PRO B 1 104 ? 4.309 -20.219 -11.711 1 97.81 104 PRO B N 1
ATOM 1828 C CA . PRO B 1 104 ? 3.766 -21.453 -11.109 1 97.81 104 PRO B CA 1
ATOM 1829 C C . PRO B 1 104 ? 3.998 -22.688 -11.977 1 97.81 104 PRO B C 1
ATOM 1831 O O . PRO B 1 104 ? 3.996 -22.578 -13.211 1 97.81 104 PRO B O 1
ATOM 1834 N N . SER B 1 105 ? 4.199 -23.781 -11.336 1 96.56 105 SER B N 1
ATOM 1835 C CA . SER B 1 105 ? 4.281 -25.062 -12.023 1 96.56 105 SER B CA 1
ATOM 1836 C C . SER B 1 105 ? 2.893 -25.656 -12.25 1 96.56 105 SER B C 1
ATOM 1838 O O . SER B 1 105 ? 1.897 -25.125 -11.75 1 96.56 105 SER B O 1
ATOM 1840 N N . ASN B 1 106 ? 2.9 -26.672 -13.07 1 96.62 106 ASN B N 1
ATOM 1841 C CA . ASN B 1 106 ? 1.653 -27.406 -13.258 1 96.62 106 ASN B CA 1
ATOM 1842 C C . ASN B 1 106 ? 1.059 -27.859 -11.922 1 96.62 106 ASN B C 1
ATOM 1844 O O . ASN B 1 106 ? 1.783 -28.312 -11.039 1 96.62 106 ASN B O 1
ATOM 1848 N N . LYS B 1 107 ? -0.263 -27.641 -11.719 1 95.69 107 LYS B N 1
ATOM 1849 C CA . LYS B 1 107 ? -1.07 -28.062 -10.578 1 95.69 107 LYS B CA 1
ATOM 1850 C C . LYS B 1 107 ? -0.776 -27.203 -9.352 1 95.69 107 LYS B C 1
ATOM 1852 O O . LYS B 1 107 ? -1.245 -27.5 -8.25 1 95.69 107 LYS B O 1
ATOM 1857 N N . GLN B 1 108 ? 0.037 -26.156 -9.531 1 96.56 108 GLN B N 1
ATOM 1858 C CA . GLN B 1 108 ? 0.336 -25.297 -8.398 1 96.56 108 GLN B CA 1
ATOM 1859 C C . GLN B 1 108 ? -0.901 -24.516 -7.961 1 96.56 108 GLN B C 1
ATOM 1861 O O . GLN B 1 108 ? -1.73 -24.141 -8.797 1 96.56 108 GLN B O 1
ATOM 1866 N N . HIS B 1 109 ? -0.96 -24.25 -6.648 1 97.62 109 HIS B N 1
ATOM 1867 C CA . HIS B 1 109 ? -2.031 -23.469 -6.055 1 97.62 109 HIS B CA 1
ATOM 1868 C C . HIS B 1 109 ? -1.49 -22.172 -5.441 1 97.62 109 HIS B C 1
ATOM 1870 O O . HIS B 1 109 ? -0.708 -22.219 -4.488 1 97.62 109 HIS B O 1
ATOM 1876 N N . LEU B 1 110 ? -1.851 -21.062 -6.09 1 98.19 110 LEU B N 1
ATOM 1877 C CA . LEU B 1 110 ? -1.487 -19.75 -5.57 1 98.19 110 LEU B CA 1
ATOM 1878 C C . LEU B 1 110 ? -2.691 -19.062 -4.93 1 98.19 110 LEU B C 1
ATOM 1880 O O . LEU B 1 110 ? -3.822 -19.234 -5.391 1 98.19 110 LEU B O 1
ATOM 1884 N N . ILE B 1 111 ? -2.418 -18.266 -3.867 1 98.12 111 ILE B N 1
ATOM 1885 C CA . ILE B 1 111 ? -3.479 -17.656 -3.082 1 98.12 111 ILE B CA 1
ATOM 1886 C C . ILE B 1 111 ? -3.143 -16.172 -2.838 1 98.12 111 ILE B C 1
ATOM 1888 O O . ILE B 1 111 ? -2.068 -15.859 -2.324 1 98.12 111 ILE B O 1
ATOM 1892 N N . PHE B 1 112 ? -4.012 -15.32 -3.234 1 98.62 112 PHE B N 1
ATOM 1893 C CA . PHE B 1 112 ? -4.02 -13.992 -2.641 1 98.62 112 PHE B CA 1
ATOM 1894 C C . PHE B 1 112 ? -4.945 -13.945 -1.431 1 98.62 112 PHE B C 1
ATOM 1896 O O . PHE B 1 112 ? -6.129 -14.273 -1.533 1 98.62 112 PHE B O 1
ATOM 1903 N N . TRP B 1 113 ? -4.387 -13.555 -0.332 1 97.94 113 TRP B N 1
ATOM 1904 C CA . TRP B 1 113 ? -5.117 -13.477 0.931 1 97.94 113 TRP B CA 1
ATOM 1905 C C . TRP B 1 113 ? -5.141 -12.047 1.456 1 97.94 113 TRP B C 1
ATOM 1907 O O . TRP B 1 113 ? -4.09 -11.461 1.742 1 97.94 113 TRP B O 1
ATOM 1917 N N . TYR B 1 114 ? -6.344 -11.414 1.428 1 98.12 114 TYR B N 1
ATOM 1918 C CA . TYR B 1 114 ? -6.547 -10.109 2.047 1 98.12 114 TYR B CA 1
ATOM 1919 C C . TYR B 1 114 ? -6.629 -10.234 3.564 1 98.12 114 TYR B C 1
ATOM 1921 O O . TYR B 1 114 ? -7.621 -10.734 4.102 1 98.12 114 TYR B O 1
ATOM 1929 N N . LYS B 1 115 ? -5.598 -9.766 4.238 1 96.62 115 LYS B N 1
ATOM 1930 C CA . LYS B 1 115 ? -5.516 -9.945 5.688 1 96.62 115 LYS B CA 1
ATOM 1931 C C . LYS B 1 115 ? -4.594 -8.906 6.316 1 96.62 115 LYS B C 1
ATOM 1933 O O . LYS B 1 115 ? -3.973 -8.109 5.609 1 96.62 115 LYS B O 1
ATOM 1938 N N . CYS B 1 116 ? -4.625 -8.922 7.711 1 95.44 116 CYS B N 1
ATOM 1939 C CA . CYS B 1 116 ? -3.756 -8.008 8.445 1 95.44 116 CYS B CA 1
ATOM 1940 C C . CYS B 1 116 ? -2.291 -8.391 8.258 1 95.44 116 CYS B C 1
ATOM 1942 O O . CYS B 1 116 ? -1.939 -9.57 8.32 1 95.44 116 CYS B O 1
ATOM 1944 N N . GLY B 1 117 ? -1.51 -7.363 7.957 1 91.62 117 GLY B N 1
ATOM 1945 C CA . GLY B 1 117 ? -0.076 -7.586 7.859 1 91.62 117 GLY B CA 1
ATOM 1946 C C . GLY B 1 117 ? 0.582 -7.844 9.203 1 91.62 117 GLY B C 1
ATOM 1947 O O . GLY B 1 117 ? 0.146 -7.309 10.227 1 91.62 117 GLY B O 1
ATOM 1948 N N . SER B 1 118 ? 1.488 -8.781 9.219 1 85.12 118 SER B N 1
ATOM 1949 C CA . SER B 1 118 ? 2.322 -9.039 10.383 1 85.12 118 SER B CA 1
ATOM 1950 C C . SER B 1 118 ? 3.797 -9.125 10.008 1 85.12 118 SER B C 1
ATOM 1952 O O . SER B 1 118 ? 4.23 -10.102 9.391 1 85.12 118 SER B O 1
ATOM 1954 N N . TRP B 1 119 ? 4.453 -8.031 10.164 1 81.12 119 TRP B N 1
ATOM 1955 C CA . TRP B 1 119 ? 5.867 -8.016 9.805 1 81.12 119 TRP B CA 1
ATOM 1956 C C . TRP B 1 119 ? 6.746 -8.016 11.055 1 81.12 119 TRP B C 1
ATOM 1958 O O . TRP B 1 119 ? 6.34 -7.52 12.102 1 81.12 119 TRP B O 1
ATOM 1968 N N . ASN B 1 120 ? 7.703 -8.938 11.188 1 65.38 120 ASN B N 1
ATOM 1969 C CA . ASN B 1 120 ? 8.625 -8.984 12.32 1 65.38 120 ASN B CA 1
ATOM 1970 C C . ASN B 1 120 ? 9.656 -7.859 12.258 1 65.38 120 ASN B C 1
ATOM 1972 O O . ASN B 1 120 ? 10.281 -7.648 11.219 1 65.38 120 ASN B O 1
ATOM 1976 N N . ARG B 1 121 ? 9.438 -6.902 13.18 1 55.47 121 ARG B N 1
ATOM 1977 C CA . ARG B 1 121 ? 10.477 -5.891 13.305 1 55.47 121 ARG B CA 1
ATOM 1978 C C . ARG B 1 121 ? 11.617 -6.387 14.195 1 55.47 121 ARG B C 1
ATOM 1980 O O . ARG B 1 121 ? 11.391 -7.172 15.117 1 55.47 121 ARG B O 1
#

InterPro domains:
  IPR051588 Eukaryotic Cobalamin Transport [PTHR10559] (4-115)

Organism: Araneus ventricosus (NCBI:txid182803)

Nearest PDB structures (foldseek):
  4kkj-assembly1_A  TM=8.989E-01  e=2.824E-07  Homo sapiens
  2pmv-assembly3_C  TM=8.072E-01  e=6.169E-07  Homo sapiens
  3kq4-assembly1_A  TM=8.410E-01  e=2.772E-06  Homo sapiens
  2lgy-assembly1_A  TM=4.575E-01  e=1.409E-02  Homo sapiens
  1v5o-assembly1_A  TM=5.323E-01  e=4.158E-02  Mus musculus

pLDDT: mean 92.56, std 12.16, range [32.47, 98.94]